Protein AF-0000000079903518 (afdb_homodimer)

Foldseek 3Di:
DPPPPPPPPPDPPPPPLVLPQPDPPDDDPVLVVQLVVLLVVLVVQCVVPVVCSVVSVVSVVSNSSRDHPVVVVVSVVVVVVVVVVVCVVVVVPDDPPPPPDD/DPPPPPPPPPDPPPPPLVLPQPDPPDDDPVLVVQLVVLLVVLVVQCVVPVVCSVVSVVSVVSNSSRDHPVVVVVSVVVVVVVVVVVCVVVVVPDDPPPPPDD

InterPro domains:
  IPR036549 Cytochrome c oxidase subunit 6B/Cytochrome c oxidase assembly factor 6-like superfamily [G3DSA:1.10.10.140] (15-91)
  IPR036549 Cytochrome c oxidase subunit 6B/Cytochrome c oxidase assembly factor 6-like superfamily [SSF47694] (21-87)
  IPR042289 Cytochrome c oxidase assembly factor 6 homolog [PTHR46690] (24-102)
  IPR048280 Cytochrome oxidase c subunit VIb-like [PF02297] (25-80)

Organism: NCBI:txid391180

Nearest PDB structures (foldseek):
  6pce-assembly1_B  TM=9.023E-01  e=2.421E-07  Homo sapiens
  6pcf-assembly1_D  TM=9.661E-01  e=4.462E-06  Homo sapiens
  6pce-assembly1_A  TM=9.685E-01  e=9.824E-06  Homo sapiens
  7jrp-assembly1_g  TM=7.392E-01  e=4.541E-02  Vigna radiata var. radiata
  6tdu-assembly1_Q  TM=6.977E-01  e=7.380E-02  Euglena gracilis

pLDDT: mean 77.79, std 24.59, range [24.2, 98.75]

Secondary structure (DSSP, 8-state):
-----------------TTS---SSPPPHHHHHHHHHHHHHHHHHHHHSTT-GGGGHHHHHHHHHHS-HHHHHHHHHHHHHHHHHHHHHTT-----------/-----------------TTS---SSPPPHHHHHHHHHHHHHHHHHHHHSTT-GGGGHHHHHHHHHHS-HHHHHHHHHHHHHHHHHHHHHTT-----------

Solvent-accessible surface area (backbone atoms only — not comparable to full-atom values): 12309 Å² total; per-residue (Å²): 133,84,77,76,78,77,78,76,77,77,70,79,72,76,70,69,73,60,42,53,81,59,72,65,63,80,71,52,73,68,46,44,52,50,21,53,50,28,46,51,54,31,52,50,41,42,68,73,32,64,90,47,56,75,81,36,47,68,38,49,51,48,27,54,46,46,29,57,67,69,55,50,52,50,53,50,40,47,48,54,34,53,54,48,49,55,41,56,76,67,56,70,78,58,49,78,75,74,80,75,76,131,134,83,75,74,77,77,77,76,77,77,69,80,72,75,72,70,71,62,48,50,82,60,73,64,64,79,72,52,73,69,46,45,52,49,20,53,50,28,46,52,54,31,54,51,41,42,69,73,32,66,91,47,57,73,79,36,48,69,38,48,52,48,26,55,49,47,30,59,67,69,55,49,53,50,51,50,40,48,49,53,34,51,55,50,49,54,41,58,77,67,57,69,78,60,51,78,76,75,79,76,76,130

Radius of gyration: 27.78 Å; Cα contacts (8 Å, |Δi|>4): 113; chains: 2; bounding box: 55×112×73 Å

Structure (mmCIF, N/CA/C/O backbone):
data_AF-0000000079903518-model_v1
#
loop_
_entity.id
_entity.type
_entity.pdbx_description
1 polymer 'Cytochrome c oxidase assembly factor 6 homolog'
#
loop_
_atom_site.group_PDB
_atom_site.id
_atom_site.type_symbol
_atom_site.label_atom_id
_atom_site.label_alt_id
_atom_site.label_comp_id
_atom_site.label_asym_id
_atom_site.label_entity_id
_atom_site.label_seq_id
_atom_site.pdbx_PDB_ins_code
_atom_site.Cartn_x
_atom_site.Cartn_y
_atom_site.Cartn_z
_atom_site.occupancy
_atom_site.B_iso_or_equiv
_atom_site.auth_seq_id
_atom_site.auth_comp_id
_atom_site.auth_asym_id
_atom_site.auth_atom_id
_atom_site.pdbx_PDB_model_num
ATOM 1 N N . MET A 1 1 ? 17.875 43.156 54.125 1 36.09 1 MET A N 1
ATOM 2 C CA . MET A 1 1 ? 17.578 43.25 52.688 1 36.09 1 MET A CA 1
ATOM 3 C C . MET A 1 1 ? 17.641 41.875 52.031 1 36.09 1 MET A C 1
ATOM 5 O O . MET A 1 1 ? 18.594 41.562 51.312 1 36.09 1 MET A O 1
ATOM 9 N N . THR A 1 2 ? 17.125 40.812 52.75 1 43.72 2 THR A N 1
ATOM 10 C CA . THR A 1 2 ? 17.172 39.406 52.312 1 43.72 2 THR A CA 1
ATOM 11 C C . THR A 1 2 ? 16.375 39.219 51.031 1 43.72 2 THR A C 1
ATOM 13 O O . THR A 1 2 ? 15.234 39.656 50.906 1 43.72 2 THR A O 1
ATOM 16 N N . LEU A 1 3 ? 17.156 39.281 49.906 1 42.84 3 LEU A N 1
ATOM 17 C CA . LEU A 1 3 ? 16.812 39.062 48.5 1 42.84 3 LEU A CA 1
ATOM 18 C C . LEU A 1 3 ? 16.141 37.719 48.312 1 42.84 3 LEU A C 1
ATOM 20 O O . LEU A 1 3 ? 16.75 36.656 48.562 1 42.84 3 LEU A O 1
ATOM 24 N N . SER A 1 4 ? 14.898 37.531 48.75 1 45.06 4 SER A N 1
ATOM 25 C CA . SER A 1 4 ? 14.133 36.344 48.438 1 45.06 4 SER A CA 1
ATOM 26 C C . SER A 1 4 ? 14.047 36.125 46.938 1 45.06 4 SER A C 1
ATOM 28 O O . SER A 1 4 ? 13.555 37 46.188 1 45.06 4 SER A O 1
ATOM 30 N N . SER A 1 5 ? 15.188 35.562 46.406 1 46.25 5 SER A N 1
ATOM 31 C CA . SER A 1 5 ? 15.195 35.125 45 1 46.25 5 SER A CA 1
ATOM 32 C C . SER A 1 5 ? 14 34.219 44.688 1 46.25 5 SER A C 1
ATOM 34 O O . SER A 1 5 ? 13.844 33.156 45.312 1 46.25 5 SER A O 1
ATOM 36 N N . ARG A 1 6 ? 12.734 34.781 44.438 1 43.88 6 ARG A N 1
ATOM 37 C CA . ARG A 1 6 ? 11.562 34.094 43.906 1 43.88 6 ARG A CA 1
ATOM 38 C C . ARG A 1 6 ? 11.922 33.281 42.656 1 43.88 6 ARG A C 1
ATOM 40 O O . ARG A 1 6 ? 12.25 33.844 41.625 1 43.88 6 ARG A O 1
ATOM 47 N N . GLN A 1 7 ? 12.688 32.125 42.812 1 49 7 GLN A N 1
ATOM 48 C CA . GLN A 1 7 ? 12.883 31.172 41.719 1 49 7 GLN A CA 1
ATOM 49 C C . GLN A 1 7 ? 11.555 30.812 41.062 1 49 7 GLN A C 1
ATOM 51 O O . GLN A 1 7 ? 10.695 30.188 41.688 1 49 7 GLN A O 1
ATOM 56 N N . ARG A 1 8 ? 10.922 31.656 40.125 1 46.78 8 ARG A N 1
ATOM 57 C CA . ARG A 1 8 ? 9.742 31.312 39.344 1 46.78 8 ARG A CA 1
ATOM 58 C C . ARG A 1 8 ? 9.984 30.047 38.531 1 46.78 8 ARG A C 1
ATOM 60 O O . ARG A 1 8 ? 10.922 29.984 37.719 1 46.78 8 ARG A O 1
ATOM 67 N N . ARG A 1 9 ? 9.703 28.828 39.062 1 46.31 9 ARG A N 1
ATOM 68 C CA . ARG A 1 9 ? 9.695 27.578 38.281 1 46.31 9 ARG A CA 1
ATOM 69 C C . ARG A 1 9 ? 8.836 27.688 37.031 1 46.31 9 ARG A C 1
ATOM 71 O O . ARG A 1 9 ? 7.645 27.984 37.125 1 46.31 9 ARG A O 1
ATOM 78 N N . ARG A 1 10 ? 9.453 28.109 35.875 1 46.47 10 ARG A N 1
ATOM 79 C CA . ARG A 1 10 ? 8.805 28.078 34.562 1 46.47 10 ARG A CA 1
ATOM 80 C C . ARG A 1 10 ? 8.102 26.75 34.312 1 46.47 10 ARG A C 1
ATOM 82 O O . ARG A 1 10 ? 8.703 25.688 34.469 1 46.47 10 ARG A O 1
ATOM 89 N N . GLU A 1 11 ? 6.742 26.656 34.562 1 48.59 11 GLU A N 1
ATOM 90 C CA . GLU A 1 11 ? 5.926 25.5 34.188 1 48.59 11 GLU A CA 1
ATOM 91 C C . GLU A 1 11 ? 6.188 25.078 32.75 1 48.59 11 GLU A C 1
ATOM 93 O O . GLU A 1 11 ? 6.387 25.938 31.875 1 48.59 11 GLU A O 1
ATOM 98 N N . PRO A 1 12 ? 6.941 23.953 32.562 1 45.75 12 PRO A N 1
ATOM 99 C CA . PRO A 1 12 ? 7.008 23.469 31.172 1 45.75 12 PRO A CA 1
ATOM 100 C C . PRO A 1 12 ? 5.672 23.578 30.438 1 45.75 12 PRO A C 1
ATOM 102 O O . PRO A 1 12 ? 4.641 23.156 30.969 1 45.75 12 PRO A O 1
ATOM 105 N N . GLY A 1 13 ? 5.297 24.734 29.844 1 38.38 13 GLY A N 1
ATOM 106 C CA . GLY A 1 13 ? 4.129 24.844 28.984 1 38.38 13 GLY A CA 1
ATOM 107 C C . GLY A 1 13 ? 3.863 23.578 28.188 1 38.38 13 GLY A C 1
ATOM 108 O O . GLY A 1 13 ? 4.793 22.969 27.656 1 38.38 13 GLY A O 1
ATOM 109 N N . ARG A 1 14 ? 2.965 22.688 28.625 1 40.53 14 ARG A N 1
ATOM 110 C CA . ARG A 1 14 ? 2.484 21.547 27.859 1 40.53 14 ARG A CA 1
ATOM 111 C C . ARG A 1 14 ? 2.258 21.906 26.406 1 40.53 14 ARG A C 1
ATOM 113 O O . ARG A 1 14 ? 1.398 22.734 26.094 1 40.53 14 ARG A O 1
ATOM 120 N N . ARG A 1 15 ? 3.322 22.172 25.609 1 43.69 15 ARG A N 1
ATOM 121 C CA . ARG A 1 15 ? 3.094 22.234 24.172 1 43.69 15 ARG A CA 1
ATOM 122 C C . ARG A 1 15 ? 2.082 21.172 23.734 1 43.69 15 ARG A C 1
ATOM 124 O O . ARG A 1 15 ? 2.309 19.969 23.922 1 43.69 15 ARG A O 1
ATOM 131 N N . ARG A 1 16 ? 0.787 21.516 23.938 1 38.44 16 ARG A N 1
ATOM 132 C CA . ARG A 1 16 ? -0.213 20.672 23.297 1 38.44 16 ARG A CA 1
ATOM 133 C C . ARG A 1 16 ? 0.288 20.156 21.938 1 38.44 16 ARG A C 1
ATOM 135 O O . ARG A 1 16 ? 0.753 20.938 21.109 1 38.44 16 ARG A O 1
ATOM 142 N N . ALA A 1 17 ? 1.048 19.172 21.906 1 43.84 17 ALA A N 1
ATOM 143 C CA . ALA A 1 17 ? 1.317 18.5 20.641 1 43.84 17 ALA A CA 1
ATOM 144 C C . ALA A 1 17 ? 0.101 18.547 19.719 1 43.84 17 ALA A C 1
ATOM 146 O O . ALA A 1 17 ? -0.88 17.844 19.938 1 43.84 17 ALA A O 1
ATOM 147 N N . ARG A 1 18 ? -0.323 19.812 19.422 1 37.88 18 ARG A N 1
ATOM 148 C CA . ARG A 1 18 ? -1.37 20.062 18.438 1 37.88 18 ARG A CA 1
ATOM 149 C C . ARG A 1 18 ? -1.228 19.125 17.25 1 37.88 18 ARG A C 1
ATOM 151 O O . ARG A 1 18 ? -1.874 19.328 16.219 1 37.88 18 ARG A O 1
ATOM 158 N N . GLY A 1 19 ? -0 18.531 17.234 1 39.12 19 GLY A N 1
ATOM 159 C CA . GLY A 1 19 ? 0.091 17.906 15.93 1 39.12 19 GLY A CA 1
ATOM 160 C C . GLY A 1 19 ? -1.154 17.125 15.555 1 39.12 19 GLY A C 1
ATOM 161 O O . GLY A 1 19 ? -1.136 16.344 14.609 1 39.12 19 GLY A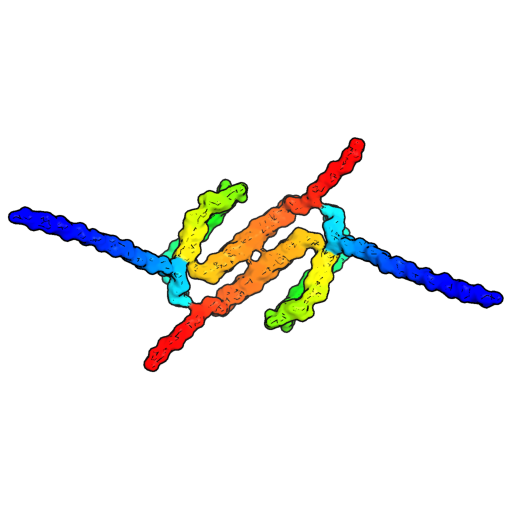 O 1
ATOM 162 N N . GLN A 1 20 ? -1.853 16.828 16.656 1 42.91 20 GLN A N 1
ATOM 163 C CA . GLN A 1 20 ? -2.85 15.781 16.438 1 42.91 20 GLN A CA 1
ATOM 164 C C . GLN A 1 20 ? -3.748 16.109 15.258 1 42.91 20 GLN A C 1
ATOM 166 O O . GLN A 1 20 ? -3.586 17.156 14.625 1 42.91 20 GLN A O 1
ATOM 171 N N . PHE A 1 21 ? -5.094 15.836 15.602 1 42.5 21 PHE A N 1
ATOM 172 C CA . PHE A 1 21 ? -6.266 15.922 14.742 1 42.5 21 PHE A CA 1
ATOM 173 C C . PHE A 1 21 ? -6.562 17.375 14.375 1 42.5 21 PHE A C 1
ATOM 175 O O . PHE A 1 21 ? -7.281 18.062 15.094 1 42.5 21 PHE A O 1
ATOM 182 N N . ALA A 1 22 ? -5.523 18.344 14.266 1 44.31 22 ALA A N 1
ATOM 183 C CA . ALA A 1 22 ? -6.047 19.656 13.875 1 44.31 22 ALA A CA 1
ATOM 184 C C . ALA A 1 22 ? -7.418 19.531 13.219 1 44.31 22 ALA A C 1
ATOM 186 O O . ALA A 1 22 ? -7.68 18.547 12.5 1 44.31 22 ALA A O 1
ATOM 187 N N . GLY A 1 23 ? -8.438 20.141 13.727 1 45.56 23 GLY A N 1
ATOM 188 C CA . GLY A 1 23 ? -9.781 20.188 13.156 1 45.56 23 GLY A CA 1
ATOM 189 C C . GLY A 1 23 ? -9.805 19.953 11.664 1 45.56 23 GLY A C 1
ATOM 190 O O . GLY A 1 23 ? -8.812 20.219 10.969 1 45.56 23 GLY A O 1
ATOM 191 N N . MET A 1 24 ? -10.633 18.875 11.094 1 52 24 MET A N 1
ATOM 192 C CA . MET A 1 24 ? -11.031 18.359 9.789 1 52 24 MET A CA 1
ATOM 193 C C . MET A 1 24 ? -11.047 19.469 8.742 1 52 24 MET A C 1
ATOM 195 O O . MET A 1 24 ? -11.609 19.297 7.656 1 52 24 MET A O 1
ATOM 199 N N . ALA A 1 25 ? -10.859 20.781 9.117 1 61.09 25 ALA A N 1
ATOM 200 C CA . ALA A 1 25 ? -10.891 21.75 8.031 1 61.09 25 ALA A CA 1
ATOM 201 C C . ALA A 1 25 ? -9.773 21.469 7.02 1 61.09 25 ALA A C 1
ATOM 203 O O . ALA A 1 25 ? -8.742 20.891 7.367 1 61.09 25 ALA A O 1
ATOM 204 N N . ALA A 1 26 ? -10.164 21.672 5.754 1 78.25 26 ALA A N 1
ATOM 205 C CA . ALA A 1 26 ? -9.18 21.594 4.676 1 78.25 26 ALA A CA 1
A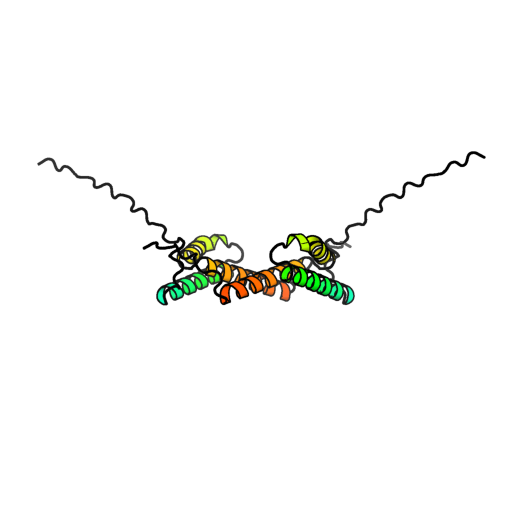TOM 206 C C . ALA A 1 26 ? -7.945 22.438 4.996 1 78.25 26 ALA A C 1
ATOM 208 O O . ALA A 1 26 ? -8.062 23.578 5.441 1 78.25 26 ALA A O 1
ATOM 209 N N . PRO A 1 27 ? -6.805 21.891 4.992 1 87.56 27 PRO A N 1
ATOM 210 C CA . PRO A 1 27 ? -5.57 22.625 5.246 1 87.56 27 PRO A CA 1
ATOM 211 C C . PRO A 1 27 ? -5.457 23.906 4.406 1 87.56 27 PRO A C 1
ATOM 213 O O . PRO A 1 27 ? -5.934 23.938 3.268 1 87.56 27 PRO A O 1
ATOM 216 N N . SER A 1 28 ? -4.969 25.016 5.082 1 91.88 28 SER A N 1
ATOM 217 C CA . SER A 1 28 ? -4.66 26.234 4.336 1 91.88 28 SER A CA 1
ATOM 218 C C . SER A 1 28 ? -3.541 26 3.328 1 91.88 28 SER A C 1
ATOM 220 O O . SER A 1 28 ? -2.871 24.969 3.365 1 91.88 28 SER A O 1
ATOM 222 N N . MET A 1 29 ? -3.311 26.969 2.412 1 94.69 29 MET A N 1
ATOM 223 C CA . MET A 1 29 ? -2.223 26.891 1.441 1 94.69 29 MET A CA 1
ATOM 224 C C . MET A 1 29 ? -0.878 26.719 2.141 1 94.69 29 MET A C 1
ATOM 226 O O . MET A 1 29 ? -0.035 25.938 1.696 1 94.69 29 MET A O 1
ATOM 230 N N . LYS A 1 30 ? -0.725 27.516 3.25 1 96.44 30 LYS A N 1
ATOM 231 C CA . LYS A 1 30 ? 0.527 27.453 3.996 1 96.44 30 LYS A CA 1
ATOM 232 C C . LYS A 1 30 ? 0.723 26.078 4.625 1 96.44 30 LYS A C 1
ATOM 234 O O . LYS A 1 30 ? 1.826 25.516 4.598 1 96.44 30 LYS A O 1
ATOM 239 N N . GLU A 1 31 ? -0.309 25.5 5.211 1 95.25 31 GLU A N 1
ATOM 240 C CA . GLU A 1 31 ? -0.252 24.188 5.836 1 95.25 31 GLU A CA 1
ATOM 241 C C . GLU A 1 31 ? 0.026 23.094 4.805 1 95.25 31 GLU A C 1
ATOM 243 O O . GLU A 1 31 ? 0.784 22.156 5.07 1 95.25 31 GLU A O 1
ATOM 248 N N . ARG A 1 32 ? -0.514 23.25 3.637 1 95.12 32 ARG A N 1
ATOM 249 C CA . ARG A 1 32 ? -0.272 22.312 2.549 1 95.12 32 ARG A CA 1
ATOM 250 C C . ARG A 1 32 ? 1.19 22.328 2.119 1 95.12 32 ARG A C 1
ATOM 252 O O . ARG A 1 32 ? 1.806 21.281 1.938 1 95.12 32 ARG A O 1
ATOM 259 N N . GLN A 1 33 ? 1.695 23.547 1.97 1 97.75 33 GLN A N 1
ATOM 260 C CA . GLN A 1 33 ? 3.09 23.688 1.563 1 97.75 33 GLN A CA 1
ATOM 261 C C . GLN A 1 33 ? 4.027 23.062 2.596 1 97.75 33 GLN A C 1
ATOM 263 O O . GLN A 1 33 ? 5.02 22.422 2.238 1 97.75 33 GLN A O 1
ATOM 268 N N . ALA A 1 34 ? 3.693 23.25 3.852 1 98.06 34 ALA A N 1
ATOM 269 C CA . ALA A 1 34 ? 4.496 22.672 4.93 1 98.06 34 ALA A CA 1
ATOM 270 C C . ALA A 1 34 ? 4.441 21.141 4.895 1 98.06 34 ALA A C 1
ATOM 272 O O . ALA A 1 34 ? 5.461 20.469 5.098 1 98.06 34 ALA A O 1
ATOM 273 N N . CYS A 1 35 ? 3.311 20.656 4.633 1 97.44 35 CYS A N 1
ATOM 274 C CA . CYS A 1 35 ? 3.121 19.219 4.543 1 97.44 35 CYS A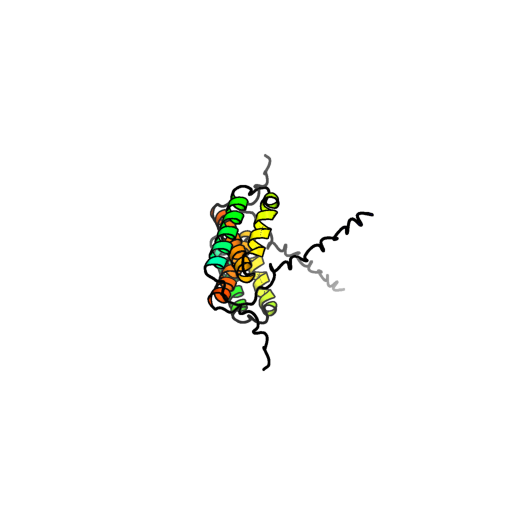 CA 1
ATOM 275 C C . CYS A 1 35 ? 3.879 18.641 3.352 1 97.44 35 CYS A C 1
ATOM 277 O O . CYS A 1 35 ? 4.645 17.688 3.5 1 97.44 35 CYS A O 1
ATOM 279 N N . TRP A 1 36 ? 3.729 19.172 2.199 1 98.12 36 TRP A N 1
ATOM 280 C CA . TRP A 1 36 ? 4.422 18.703 1.005 1 98.12 36 TRP A CA 1
ATOM 281 C C . TRP A 1 36 ? 5.934 18.734 1.2 1 98.12 36 TRP A C 1
ATOM 283 O O . TRP A 1 36 ? 6.637 17.797 0.828 1 98.12 36 TRP A O 1
ATOM 293 N N . GLY A 1 37 ? 6.367 19.875 1.801 1 98.62 37 GLY A N 1
ATOM 294 C CA . GLY A 1 37 ? 7.789 19.984 2.08 1 98.62 37 GLY A CA 1
ATOM 295 C C . GLY A 1 37 ? 8.297 18.891 3.01 1 98.62 37 GLY A C 1
ATOM 296 O O . GLY A 1 37 ? 9.352 18.312 2.768 1 98.62 37 GLY A O 1
ATOM 297 N N . ALA A 1 38 ? 7.527 18.656 4.023 1 98.75 38 ALA A N 1
ATOM 298 C CA . ALA A 1 38 ? 7.918 17.641 4.988 1 98.75 38 ALA A CA 1
ATOM 299 C C . ALA A 1 38 ? 7.941 16.25 4.34 1 98.75 38 ALA A C 1
ATOM 301 O O . ALA A 1 38 ? 8.852 15.461 4.59 1 98.75 38 ALA A O 1
ATOM 302 N N . ARG A 1 39 ? 6.996 15.953 3.533 1 98.62 39 ARG A N 1
ATOM 303 C CA . ARG A 1 39 ? 6.957 14.695 2.797 1 98.62 39 ARG A CA 1
ATOM 304 C C . ARG A 1 39 ? 8.203 14.523 1.933 1 98.62 39 ARG A C 1
ATOM 306 O O . ARG A 1 39 ? 8.859 13.477 1.978 1 98.62 39 ARG A O 1
ATOM 313 N N . ASP A 1 40 ? 8.422 15.594 1.2 1 98.69 40 ASP A N 1
ATOM 314 C CA . ASP A 1 40 ? 9.531 15.531 0.249 1 98.69 40 ASP A CA 1
ATOM 315 C C . ASP A 1 40 ? 10.859 15.312 0.965 1 98.69 40 ASP A C 1
ATOM 317 O O . ASP A 1 40 ? 11.695 14.539 0.5 1 98.69 40 ASP A O 1
ATOM 321 N N . GLU A 1 41 ? 11.062 15.969 2.066 1 98.56 41 GLU A N 1
ATOM 322 C CA . GLU A 1 41 ? 12.289 15.797 2.836 1 98.56 41 GLU A CA 1
ATOM 323 C C . GLU A 1 41 ? 12.398 14.383 3.393 1 98.56 41 GLU A C 1
ATOM 325 O O . GLU A 1 41 ? 13.469 13.773 3.355 1 98.56 41 GLU A O 1
ATOM 330 N N . TYR A 1 42 ? 11.43 13.859 3.857 1 98.56 42 TYR A N 1
ATOM 331 C CA . TYR A 1 42 ? 11.406 12.508 4.418 1 98.56 42 TYR A CA 1
ATOM 332 C C . TYR A 1 42 ? 11.688 11.469 3.342 1 98.56 42 TYR A C 1
ATOM 334 O O . TYR A 1 42 ? 12.516 10.578 3.535 1 98.56 42 TYR A O 1
ATOM 342 N N . TRP A 1 43 ? 11.031 11.555 2.174 1 98.19 43 TRP A N 1
ATOM 343 C CA . TRP A 1 43 ? 11.219 10.609 1.075 1 98.19 43 TRP A CA 1
ATOM 344 C C . TRP A 1 43 ? 12.633 10.688 0.526 1 98.19 43 TRP A C 1
ATOM 346 O O . TRP A 1 43 ? 13.234 9.672 0.178 1 98.19 43 TRP A O 1
ATOM 356 N N . LYS A 1 44 ? 13.18 11.859 0.448 1 98.38 44 LYS A N 1
ATOM 357 C CA . LYS A 1 44 ? 14.57 12.008 0.049 1 98.38 44 LYS A CA 1
ATOM 358 C C . LYS A 1 44 ? 15.5 11.258 0.999 1 98.38 44 LYS A C 1
ATOM 360 O O . LYS A 1 44 ? 16.422 10.562 0.557 1 98.38 44 LYS A O 1
ATOM 365 N N . CYS A 1 45 ? 15.242 11.43 2.268 1 98.62 45 CYS A N 1
ATOM 366 C CA . CYS A 1 45 ? 16.031 10.734 3.27 1 98.62 45 CYS A CA 1
ATOM 367 C C . CYS A 1 45 ? 15.953 9.227 3.076 1 98.62 45 CYS A C 1
ATOM 369 O O . CYS A 1 45 ? 16.969 8.531 3.119 1 98.62 45 CYS A O 1
ATOM 371 N N . LEU A 1 46 ? 14.734 8.734 2.869 1 97.62 46 LEU A N 1
ATOM 372 C CA . LEU A 1 46 ? 14.539 7.301 2.688 1 97.62 46 LEU A CA 1
ATOM 373 C C . LEU A 1 46 ? 15.289 6.797 1.46 1 97.62 46 LEU A C 1
ATOM 375 O O . LEU A 1 46 ? 15.82 5.688 1.466 1 97.62 46 LEU A O 1
ATOM 379 N N . ASP A 1 47 ? 15.273 7.598 0.42 1 96.56 47 ASP A N 1
ATOM 380 C CA . ASP A 1 47 ? 15.961 7.195 -0.804 1 96.56 47 ASP A CA 1
ATOM 381 C C . ASP A 1 47 ? 17.484 7.203 -0.612 1 96.56 47 ASP A C 1
ATOM 383 O O . ASP A 1 47 ? 18.188 6.383 -1.202 1 96.56 47 ASP A O 1
ATOM 387 N N . GLU A 1 48 ? 17.969 8.102 0.2 1 96.75 48 GLU A N 1
ATOM 388 C CA . GLU A 1 48 ? 19.391 8.242 0.431 1 96.75 48 GLU A CA 1
ATOM 389 C C . GLU A 1 48 ? 19.891 7.215 1.444 1 96.75 48 GLU A C 1
ATOM 391 O O . GLU A 1 48 ? 21.031 6.762 1.365 1 96.75 48 GLU A O 1
ATOM 396 N N . LYS A 1 49 ? 19.094 6.922 2.418 1 95.75 49 LYS A N 1
ATOM 397 C CA . LYS A 1 49 ? 19.469 6.008 3.494 1 95.75 49 LYS A CA 1
ATOM 398 C C . LYS A 1 49 ? 18.688 4.699 3.4 1 95.75 49 LYS A C 1
ATOM 400 O O . LYS A 1 49 ? 18.125 4.234 4.395 1 95.75 49 LYS A O 1
ATOM 405 N N . ALA A 1 50 ? 18.609 4.129 2.354 1 83.69 50 ALA A N 1
ATOM 406 C CA . ALA A 1 50 ? 17.75 2.996 2.031 1 83.69 50 ALA A CA 1
ATOM 407 C C . ALA A 1 50 ? 18.031 1.807 2.943 1 83.69 50 ALA A C 1
ATOM 409 O O . ALA A 1 50 ? 17.125 1.075 3.33 1 83.69 50 ALA A O 1
ATOM 410 N N . GLU A 1 51 ? 19.266 1.718 3.396 1 89.19 51 GLU A N 1
ATOM 411 C CA . GLU A 1 51 ? 19.656 0.554 4.188 1 89.19 51 GLU A CA 1
ATOM 412 C C . GLU A 1 51 ? 19.328 0.75 5.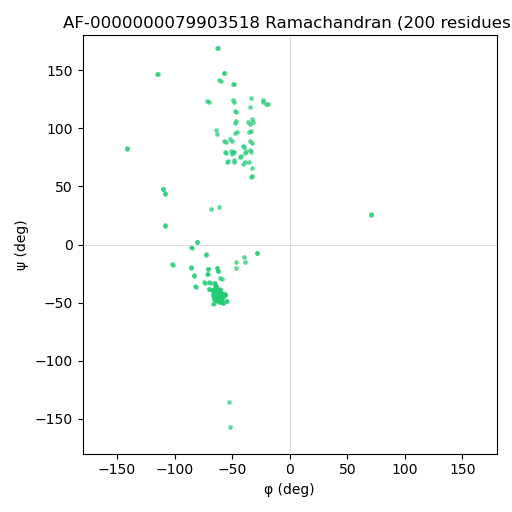664 1 89.19 51 GLU A C 1
ATOM 414 O O . GLU A 1 51 ? 19.297 -0.215 6.43 1 89.19 51 GLU A O 1
ATOM 419 N N . ASP A 1 52 ? 19.141 1.99 6.059 1 92.31 52 ASP A N 1
ATOM 420 C CA . ASP A 1 52 ? 18.859 2.268 7.465 1 92.31 52 ASP A CA 1
ATOM 421 C C . ASP A 1 52 ? 17.828 3.377 7.605 1 92.31 52 ASP A C 1
ATOM 423 O O . ASP A 1 52 ? 18.172 4.531 7.871 1 92.31 52 ASP A O 1
ATOM 427 N N . ALA A 1 53 ? 16.625 3.041 7.496 1 93.31 53 ALA A N 1
ATOM 428 C CA . ALA A 1 53 ? 15.5 3.982 7.559 1 93.31 53 ALA A CA 1
ATOM 429 C C . ALA A 1 53 ? 15.43 4.66 8.922 1 93.31 53 ALA A C 1
ATOM 431 O O . ALA A 1 53 ? 14.805 5.711 9.07 1 93.31 53 ALA A O 1
ATOM 432 N N . SER A 1 54 ? 16.031 4.105 9.992 1 95.44 54 SER A N 1
ATOM 433 C CA . SER A 1 54 ? 15.984 4.672 11.336 1 95.44 54 SER A CA 1
ATOM 434 C C . SER A 1 54 ? 16.641 6.047 11.375 1 95.44 54 SER A C 1
ATOM 436 O O . SER A 1 54 ? 16.328 6.863 12.25 1 95.44 54 SER A O 1
ATOM 438 N N . GLN A 1 55 ? 17.484 6.293 10.461 1 96.88 55 GLN A N 1
ATOM 439 C CA . GLN A 1 55 ? 18.156 7.582 10.398 1 96.88 55 GLN A CA 1
ATOM 440 C C . GLN A 1 55 ? 17.203 8.68 9.938 1 96.88 55 GLN A C 1
ATOM 442 O O . GLN A 1 55 ? 17.516 9.867 10.055 1 96.88 55 GLN A O 1
ATOM 447 N N . CYS A 1 56 ? 15.984 8.289 9.5 1 98.5 56 CYS A N 1
ATOM 448 C CA . CYS A 1 56 ? 15.039 9.266 8.961 1 98.5 56 CYS A CA 1
ATOM 449 C C . CYS A 1 56 ? 13.883 9.492 9.922 1 98.5 56 CYS A C 1
ATOM 451 O O . CYS A 1 56 ? 12.875 10.102 9.562 1 98.5 56 CYS A O 1
ATOM 453 N N . GLU A 1 57 ? 14.109 9.07 11.141 1 98 57 GLU A N 1
ATOM 454 C CA . GLU A 1 57 ? 13.008 9.07 12.109 1 98 57 GLU A CA 1
ATOM 455 C C . GLU A 1 57 ? 12.555 10.492 12.422 1 98 57 GLU A C 1
ATOM 457 O O . GLU A 1 57 ? 11.359 10.742 12.578 1 98 57 GLU A O 1
ATOM 462 N N . GLN A 1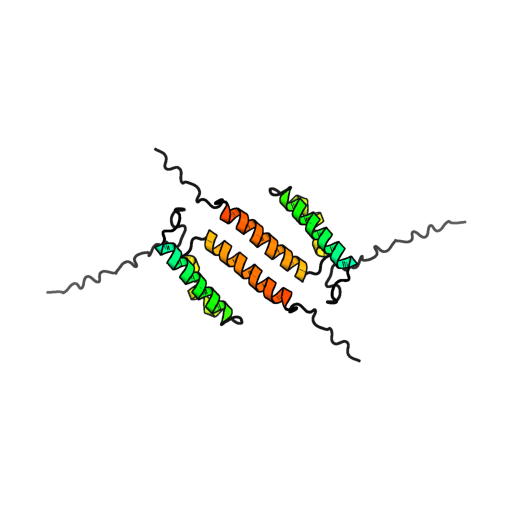 58 ? 13.469 11.422 12.555 1 98.12 58 GLN A N 1
ATOM 463 C CA . GLN A 1 58 ? 13.102 12.797 12.883 1 98.12 58 GLN A CA 1
ATOM 464 C C . GLN A 1 58 ? 12.273 13.422 11.766 1 98.12 58 GLN A C 1
ATOM 466 O O . GLN A 1 58 ? 11.328 14.172 12.031 1 98.12 58 GLN A O 1
ATOM 471 N N . LEU A 1 59 ? 12.594 13.086 10.547 1 98.5 59 LEU A N 1
ATOM 472 C CA . LEU A 1 59 ? 11.852 13.602 9.398 1 98.5 59 LEU A CA 1
ATOM 473 C C . LEU A 1 59 ? 10.484 12.938 9.297 1 98.5 59 LEU A C 1
ATOM 475 O O . LEU A 1 59 ? 9.508 13.586 8.898 1 98.5 59 LEU A O 1
ATOM 479 N N . ARG A 1 60 ? 10.391 11.672 9.695 1 98.44 60 ARG A N 1
ATOM 480 C CA . ARG A 1 60 ? 9.094 11.008 9.797 1 98.44 60 ARG A CA 1
ATOM 481 C C . ARG A 1 60 ? 8.18 11.727 10.781 1 98.44 60 ARG A C 1
ATOM 483 O O . ARG A 1 60 ? 7.012 11.984 10.477 1 98.44 60 ARG A O 1
ATOM 490 N N . SER A 1 61 ? 8.789 12.148 11.914 1 98.5 61 SER A N 1
ATOM 491 C CA . SER A 1 61 ? 8.031 12.844 12.945 1 98.5 61 SER A CA 1
ATOM 492 C C . SER A 1 61 ? 7.547 14.203 12.445 1 98.5 61 SER A C 1
ATOM 494 O O . SER A 1 61 ? 6.418 14.609 12.734 1 98.5 61 SER A O 1
ATOM 496 N N . ALA A 1 62 ? 8.312 14.906 11.727 1 98.56 62 ALA A N 1
ATOM 497 C CA . ALA A 1 62 ? 7.93 16.203 11.156 1 98.56 62 ALA A CA 1
ATOM 498 C C . ALA A 1 62 ? 6.797 16.047 10.148 1 98.56 62 ALA A C 1
ATOM 500 O O . ALA A 1 62 ? 5.855 16.844 10.133 1 98.56 62 ALA A O 1
ATOM 501 N N . PHE A 1 63 ? 6.902 15.023 9.344 1 98.44 63 PHE A N 1
ATOM 502 C CA . PHE A 1 63 ? 5.867 14.703 8.375 1 98.44 63 PHE A CA 1
ATOM 503 C C . PHE A 1 63 ? 4.531 14.453 9.062 1 98.44 63 PHE A C 1
ATOM 505 O O . PHE A 1 63 ? 3.51 15.023 8.68 1 98.44 63 PHE A O 1
ATOM 512 N N . GLU A 1 64 ? 4.535 13.727 10.156 1 98.12 64 GLU A N 1
ATOM 513 C CA . GLU A 1 64 ? 3.342 13.367 10.914 1 98.12 64 GLU A CA 1
ATOM 514 C C . GLU A 1 64 ? 2.768 14.578 11.641 1 98.12 64 GLU A C 1
ATOM 516 O O . GLU A 1 64 ? 1.553 14.68 11.836 1 98.12 64 GLU A O 1
ATOM 521 N N . SER A 1 65 ? 3.643 15.539 11.922 1 97.62 65 SER A N 1
ATOM 522 C CA . SER A 1 65 ? 3.215 16.734 12.641 1 97.62 65 SER A CA 1
ATOM 523 C C . SER A 1 65 ? 2.602 17.766 11.695 1 97.62 65 SER A C 1
ATOM 525 O O . SER A 1 65 ? 1.685 18.5 12.07 1 97.62 65 SER A O 1
ATOM 527 N N . ARG A 1 66 ? 2.984 17.75 10.453 1 97.31 66 ARG A N 1
ATOM 528 C CA . ARG A 1 66 ? 2.641 18.844 9.547 1 97.31 66 ARG A CA 1
ATOM 529 C C . ARG A 1 66 ? 1.494 18.453 8.625 1 97.31 66 ARG A C 1
ATOM 531 O O . ARG A 1 66 ? 0.868 19.312 8 1 97.31 66 ARG A O 1
ATOM 538 N N . CYS A 1 67 ? 1.292 17.188 8.578 1 96.38 67 CYS A N 1
ATOM 539 C CA . CYS A 1 67 ? 0.327 16.75 7.574 1 96.38 67 CYS A CA 1
ATOM 540 C C . CYS A 1 67 ? -0.903 16.125 8.234 1 96.38 67 CYS A C 1
ATOM 542 O O . CYS A 1 67 ? -0.795 15.469 9.266 1 96.38 67 CYS A O 1
ATOM 544 N N . PRO A 1 68 ? -2.059 16.359 7.539 1 93.75 68 PRO A N 1
ATOM 545 C CA . PRO A 1 68 ? -3.211 15.586 8 1 93.75 68 PRO A CA 1
ATOM 546 C C . PRO A 1 68 ? -2.963 14.078 7.961 1 93.75 68 PRO A C 1
ATOM 548 O O . PRO A 1 68 ? -2.307 13.586 7.043 1 93.75 68 PRO A O 1
ATOM 551 N N . GLN A 1 69 ? -3.539 13.398 8.852 1 92.62 69 GLN A N 1
ATOM 552 C CA . GLN A 1 69 ? -3.268 11.969 8.984 1 92.62 69 GLN A CA 1
ATOM 553 C C . GLN A 1 69 ? -3.645 11.219 7.711 1 92.62 69 GLN A C 1
ATOM 555 O O . GLN A 1 69 ? -2.949 10.289 7.305 1 92.62 69 GLN A O 1
ATOM 560 N N . GLN A 1 70 ? -4.742 11.57 7.105 1 92.12 70 GLN A N 1
ATOM 561 C CA . GLN A 1 70 ? -5.191 10.859 5.91 1 92.12 70 GLN A CA 1
ATOM 562 C C . GLN A 1 70 ? -4.219 11.062 4.75 1 92.12 70 GLN A C 1
ATOM 564 O O . GLN A 1 70 ? -4.02 10.156 3.939 1 92.12 70 GLN A O 1
ATOM 569 N N . TRP A 1 71 ? -3.627 12.234 4.734 1 93.56 71 TRP A N 1
ATOM 570 C CA . TRP A 1 71 ? -2.637 12.477 3.693 1 93.56 71 TRP A CA 1
ATOM 571 C C . TRP A 1 71 ? -1.38 11.648 3.926 1 93.56 71 TRP A C 1
ATOM 573 O O . TRP A 1 71 ? -0.778 11.141 2.977 1 93.56 71 TRP A O 1
ATOM 583 N N . ILE A 1 72 ? -1.019 11.523 5.113 1 97.25 72 ILE A N 1
ATOM 584 C CA . ILE A 1 72 ? 0.128 10.688 5.461 1 97.25 72 ILE A CA 1
ATOM 585 C C . ILE A 1 72 ? -0.122 9.258 5.004 1 97.25 72 ILE A C 1
ATOM 587 O O . ILE A 1 72 ? 0.737 8.641 4.371 1 97.25 72 ILE A O 1
ATOM 591 N N . LYS A 1 73 ? -1.261 8.734 5.328 1 96.56 73 LYS A N 1
ATOM 592 C CA . LYS A 1 73 ? -1.614 7.379 4.922 1 96.56 73 LYS A CA 1
ATOM 593 C C . LYS A 1 73 ? -1.592 7.234 3.402 1 96.56 73 LYS A C 1
ATOM 595 O O . LYS A 1 73 ? -1.069 6.254 2.875 1 96.56 73 LYS A O 1
ATOM 600 N N . TYR A 1 74 ? -2.135 8.211 2.727 1 95.88 74 TYR A N 1
ATOM 601 C CA . TYR A 1 74 ? -2.141 8.203 1.268 1 95.88 74 TYR A CA 1
ATOM 602 C C . TYR A 1 74 ? -0.72 8.203 0.716 1 95.88 74 TYR A C 1
ATOM 604 O O . TYR A 1 74 ? -0.383 7.379 -0.141 1 95.88 74 TYR A O 1
ATOM 612 N N . PHE A 1 75 ? 0.076 9.078 1.212 1 97.62 75 PHE A N 1
ATOM 613 C CA . PHE A 1 75 ? 1.441 9.203 0.715 1 97.62 75 PHE A CA 1
ATOM 614 C C . PHE A 1 75 ? 2.25 7.949 1.031 1 97.62 75 PHE A C 1
ATOM 616 O O . PHE A 1 75 ? 3.043 7.492 0.206 1 97.62 75 PHE A O 1
ATOM 623 N N . ASP A 1 76 ? 2.027 7.414 2.213 1 97.75 76 ASP A N 1
ATOM 624 C CA . ASP A 1 76 ? 2.732 6.195 2.59 1 97.75 76 ASP A CA 1
ATOM 625 C C . ASP A 1 76 ? 2.336 5.027 1.686 1 97.75 76 ASP A C 1
ATOM 627 O O . ASP A 1 76 ? 3.195 4.289 1.204 1 97.75 76 ASP A O 1
ATOM 631 N N . LYS A 1 77 ? 1.041 4.848 1.464 1 97.75 77 LYS A N 1
ATOM 632 C CA . LYS A 1 77 ? 0.559 3.77 0.604 1 97.75 77 LYS A CA 1
ATOM 633 C C . LYS A 1 77 ? 1.067 3.938 -0.825 1 97.75 77 LYS A C 1
ATOM 635 O O . LYS A 1 77 ? 1.493 2.969 -1.456 1 97.75 77 LYS A O 1
ATOM 640 N N . ARG A 1 78 ? 1.092 5.137 -1.359 1 96.75 78 ARG A N 1
ATOM 641 C CA . ARG A 1 78 ? 1.594 5.434 -2.697 1 96.75 78 ARG A CA 1
ATOM 642 C C . ARG A 1 78 ? 3.076 5.098 -2.812 1 96.75 78 ARG A C 1
ATOM 644 O O . ARG A 1 78 ? 3.494 4.434 -3.764 1 96.75 78 ARG A O 1
ATOM 651 N N . ARG A 1 79 ? 3.812 5.555 -1.841 1 97.31 79 ARG A N 1
ATOM 652 C CA . ARG A 1 79 ? 5.25 5.309 -1.896 1 97.31 79 ARG A CA 1
ATOM 653 C C . ARG A 1 79 ? 5.555 3.816 -1.797 1 97.31 79 ARG A C 1
ATOM 655 O O . ARG A 1 79 ? 6.418 3.303 -2.514 1 97.31 79 ARG A O 1
ATOM 662 N N . ASP A 1 80 ? 4.891 3.174 -0.829 1 96.81 80 ASP A N 1
ATOM 663 C CA . ASP A 1 80 ? 5.09 1.738 -0.663 1 96.81 80 ASP A CA 1
ATOM 664 C C . ASP A 1 80 ? 4.812 0.991 -1.965 1 96.81 80 ASP A C 1
ATOM 666 O O . ASP A 1 80 ? 5.609 0.152 -2.387 1 96.81 80 ASP A O 1
ATOM 670 N N . TYR A 1 81 ? 3.703 1.263 -2.623 1 97.38 81 TYR A N 1
ATOM 671 C CA . TYR A 1 81 ? 3.344 0.628 -3.887 1 97.38 81 TYR A CA 1
ATOM 672 C C . TYR A 1 81 ? 4.383 0.925 -4.961 1 97.38 81 TYR A C 1
ATOM 674 O O . TYR A 1 81 ? 4.848 0.015 -5.652 1 97.38 81 TYR A O 1
ATOM 682 N N . LEU A 1 82 ? 4.828 2.195 -5.121 1 96.62 82 LEU A N 1
ATOM 683 C CA . LEU A 1 82 ? 5.766 2.594 -6.168 1 96.62 82 LEU A CA 1
ATOM 684 C C . LEU A 1 82 ? 7.125 1.936 -5.957 1 96.62 82 LEU A C 1
ATOM 686 O O . LEU A 1 82 ? 7.762 1.499 -6.922 1 96.62 82 LEU A O 1
ATOM 690 N N . LYS A 1 83 ? 7.59 1.877 -4.734 1 95.69 83 LYS A N 1
ATOM 691 C CA . LYS A 1 83 ? 8.875 1.25 -4.445 1 95.69 83 LYS A CA 1
ATOM 692 C C . LYS A 1 83 ? 8.82 -0.254 -4.703 1 95.69 83 LYS A C 1
ATOM 694 O O . LYS A 1 83 ? 9.773 -0.83 -5.234 1 95.69 83 LYS A O 1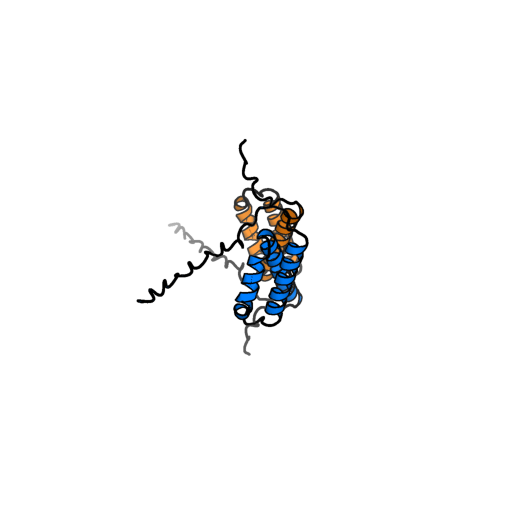
ATOM 699 N N . PHE A 1 84 ? 7.73 -0.848 -4.266 1 94.88 84 PHE A N 1
ATOM 700 C CA . PHE A 1 84 ? 7.594 -2.27 -4.555 1 94.88 84 PHE A CA 1
ATOM 701 C C . PHE A 1 84 ? 7.531 -2.514 -6.059 1 94.88 84 PHE A C 1
ATOM 703 O O . PHE A 1 84 ? 8.164 -3.436 -6.57 1 94.88 84 PHE A O 1
ATOM 710 N N . LYS A 1 85 ? 6.723 -1.722 -6.809 1 95.31 85 LYS A N 1
ATOM 711 C CA . LYS A 1 85 ? 6.594 -1.834 -8.258 1 95.31 85 LYS A CA 1
ATOM 712 C C . LYS A 1 85 ? 7.949 -1.706 -8.945 1 95.31 85 LYS A C 1
ATOM 714 O O . LYS A 1 85 ? 8.25 -2.457 -9.875 1 95.31 85 LYS A O 1
ATOM 719 N N . GLU A 1 86 ? 8.75 -0.786 -8.531 1 94.31 86 GLU A N 1
ATOM 720 C CA . GLU A 1 86 ? 10.094 -0.614 -9.078 1 94.31 86 GLU A CA 1
ATOM 721 C C . GLU A 1 86 ? 10.93 -1.877 -8.891 1 94.31 86 GLU A C 1
ATOM 723 O O . GLU A 1 86 ? 11.578 -2.336 -9.836 1 94.31 86 GLU A O 1
ATOM 728 N N . LYS A 1 87 ? 10.922 -2.475 -7.711 1 92.56 87 LYS A N 1
ATOM 729 C CA . LYS A 1 87 ? 11.672 -3.693 -7.418 1 92.56 87 LYS A CA 1
ATOM 730 C C . LYS A 1 87 ? 11.109 -4.883 -8.188 1 92.56 87 LYS A C 1
ATOM 732 O O . LYS A 1 87 ? 11.867 -5.723 -8.68 1 92.56 87 LYS A O 1
ATOM 737 N N . PHE A 1 88 ? 9.852 -4.906 -8.273 1 88.5 88 PHE A N 1
ATOM 738 C CA . PHE A 1 88 ? 9.156 -5.984 -8.961 1 88.5 88 PHE A CA 1
ATOM 739 C C . PHE A 1 88 ? 9.477 -5.969 -10.453 1 88.5 88 PHE A C 1
ATOM 741 O O . PHE A 1 88 ? 9.844 -6.996 -11.023 1 88.5 88 PHE A O 1
ATOM 748 N N . GLU A 1 89 ? 9.422 -4.836 -11.094 1 89.19 89 GLU A N 1
ATOM 749 C CA . GLU A 1 89 ? 9.68 -4.676 -12.523 1 89.19 89 GLU A CA 1
ATOM 750 C C . GLU A 1 89 ? 11.164 -4.855 -12.836 1 89.19 89 GLU A C 1
ATOM 752 O O . GLU A 1 89 ? 11.523 -5.234 -13.953 1 89.19 89 GLU A O 1
ATOM 757 N N . ALA A 1 90 ? 12.062 -4.715 -11.914 1 88 90 ALA A N 1
ATOM 758 C CA . ALA A 1 90 ? 13.508 -4.895 -12.07 1 88 90 ALA A CA 1
ATOM 759 C C . ALA A 1 90 ? 13.898 -6.359 -11.898 1 88 90 ALA A C 1
ATOM 761 O O . ALA A 1 90 ? 15.055 -6.73 -12.117 1 88 90 ALA A O 1
ATOM 762 N N . GLY A 1 91 ? 12.945 -7.18 -11.602 1 80.94 91 GLY A N 1
ATOM 763 C CA . GLY A 1 91 ? 13.227 -8.594 -11.414 1 80.94 91 GLY A CA 1
ATOM 764 C C . GLY A 1 91 ? 14.008 -8.883 -10.148 1 80.94 91 GLY A C 1
ATOM 765 O O . GLY A 1 91 ? 14.828 -9.805 -10.117 1 80.94 91 GLY A O 1
ATOM 766 N N . GLN A 1 92 ? 13.945 -8.125 -9.195 1 74.5 92 GLN A N 1
ATOM 767 C CA . GLN A 1 92 ? 14.758 -8.242 -7.992 1 74.5 92 GLN A CA 1
ATOM 768 C C . GLN A 1 92 ? 14.188 -9.289 -7.043 1 74.5 92 GLN A C 1
ATOM 770 O O . GLN A 1 92 ? 14.789 -9.594 -6.008 1 74.5 92 GLN A O 1
ATOM 775 N N . PHE A 1 93 ? 13.227 -9.891 -7.387 1 70.81 93 PHE A N 1
ATOM 776 C CA . PHE A 1 93 ? 12.648 -10.938 -6.551 1 70.81 93 PHE A CA 1
ATOM 777 C C . PHE A 1 93 ? 12.914 -12.312 -7.145 1 70.81 93 PHE A C 1
ATOM 779 O O . PHE A 1 93 ? 12.016 -12.945 -7.699 1 70.81 93 PHE A O 1
ATOM 786 N N . GLN A 1 94 ? 14.18 -12.547 -7.637 1 61.12 94 GLN A N 1
ATOM 787 C CA . GLN A 1 94 ? 14.57 -13.844 -8.188 1 61.12 94 GLN A CA 1
ATOM 788 C C . GLN A 1 94 ? 14.664 -14.906 -7.098 1 61.12 94 GLN A C 1
ATOM 790 O O . GLN A 1 94 ? 15.117 -14.617 -5.984 1 61.12 94 GLN A O 1
ATOM 795 N N . PRO A 1 95 ? 13.922 -15.992 -7.223 1 54.34 95 PRO A N 1
ATOM 796 C CA . PRO A 1 95 ? 14.133 -17.078 -6.258 1 54.34 95 PRO A CA 1
ATOM 797 C C . PRO A 1 95 ? 15.609 -17.406 -6.047 1 54.34 95 PRO A C 1
ATOM 799 O O . PRO A 1 95 ? 16.422 -17.203 -6.953 1 54.34 95 PRO A O 1
ATOM 802 N N . SER A 1 96 ? 16.203 -17.188 -4.887 1 48.03 96 SER A N 1
ATOM 803 C CA . SER A 1 96 ? 17.578 -17.625 -4.668 1 48.03 96 SER A CA 1
ATOM 804 C C . SER A 1 96 ? 17.891 -18.906 -5.449 1 48.03 96 SER A C 1
ATOM 806 O O . SER A 1 96 ? 17.109 -19.859 -5.414 1 48.03 96 SER A O 1
ATOM 808 N N . LYS A 1 97 ? 18.672 -18.875 -6.578 1 46.72 97 LYS A N 1
ATOM 809 C CA . LYS A 1 97 ? 19.281 -20.047 -7.203 1 46.72 97 LYS A CA 1
ATOM 810 C C . LYS A 1 97 ? 19.656 -21.094 -6.16 1 46.72 97 LYS A C 1
ATOM 812 O O . LYS A 1 97 ? 20.438 -20.812 -5.25 1 46.72 97 LYS A O 1
ATOM 817 N N . THR A 1 98 ? 18.984 -22.031 -5.656 1 43.84 98 THR A N 1
ATOM 818 C CA . THR A 1 98 ? 19.625 -23.219 -5.121 1 43.84 98 THR A CA 1
ATOM 819 C C . THR A 1 98 ? 20.859 -23.578 -5.941 1 43.84 98 THR A C 1
ATOM 821 O O . THR A 1 98 ? 20.781 -23.703 -7.164 1 43.84 98 THR A O 1
ATOM 824 N N . THR A 1 99 ? 22.094 -23.312 -5.457 1 41.78 99 THR A N 1
ATOM 825 C CA . THR A 1 99 ? 23.328 -23.984 -5.844 1 41.78 99 THR A CA 1
ATOM 826 C C . THR A 1 99 ? 23.062 -25.453 -6.191 1 41.78 99 THR A C 1
ATOM 828 O O . THR A 1 99 ? 22.766 -26.266 -5.309 1 41.78 99 THR A O 1
ATOM 831 N N . ALA A 1 100 ? 22.406 -25.906 -7.133 1 37.38 100 ALA A N 1
ATOM 832 C CA . ALA A 1 100 ? 22.734 -27.219 -7.664 1 37.38 100 ALA A CA 1
ATOM 833 C C . ALA A 1 100 ? 24.234 -27.422 -7.781 1 37.38 100 ALA A C 1
ATOM 835 O O . ALA A 1 100 ? 24.906 -26.734 -8.562 1 37.38 100 ALA A O 1
ATOM 836 N N . GLN A 1 101 ? 25.125 -27.688 -6.738 1 35.53 101 GLN A N 1
ATOM 837 C CA . GLN A 1 101 ? 26.375 -28.422 -6.938 1 35.53 101 GLN A CA 1
ATOM 838 C C . GLN A 1 101 ? 26.219 -29.484 -8.016 1 35.53 101 GLN A C 1
ATOM 840 O O . GLN A 1 101 ? 25.312 -30.312 -7.953 1 35.53 101 GLN A O 1
ATOM 845 N N . SER A 1 102 ? 27.094 -29.531 -9.117 1 24.48 102 SER A N 1
ATOM 846 C CA . SER A 1 102 ? 27.75 -30.703 -9.68 1 24.48 102 SER A CA 1
ATOM 847 C C . SER A 1 102 ? 28.328 -31.594 -8.578 1 24.48 102 SER A C 1
ATOM 849 O O . SER A 1 102 ? 28.859 -31.094 -7.586 1 24.48 102 SER A O 1
ATOM 851 N N . MET B 1 1 ? -13.562 -70.375 2.611 1 36.03 1 MET B N 1
ATOM 852 C CA . MET B 1 1 ? -13.562 -69.25 1.655 1 36.03 1 MET B CA 1
ATOM 853 C C . MET B 1 1 ? -13.633 -67.938 2.373 1 36.03 1 MET B C 1
ATOM 855 O O . MET B 1 1 ? -14.648 -67.25 2.303 1 36.03 1 MET B O 1
ATOM 859 N N . THR B 1 2 ? -12.93 -67.812 3.566 1 43.22 2 THR B N 1
ATOM 860 C CA . THR B 1 2 ? -12.953 -66.625 4.402 1 43.22 2 THR B CA 1
ATOM 861 C C . THR B 1 2 ? -12.344 -65.438 3.666 1 43.22 2 THR B C 1
ATOM 863 O O . THR B 1 2 ? -11.273 -65.562 3.059 1 43.22 2 THR B O 1
ATOM 866 N N . LEU B 1 3 ? -13.281 -64.625 3.104 1 43 3 LEU B N 1
ATOM 867 C CA . LEU B 1 3 ? -13.133 -63.344 2.418 1 43 3 LEU B CA 1
ATOM 868 C C . LEU B 1 3 ? -12.383 -62.344 3.291 1 43 3 LEU B C 1
ATOM 870 O O . LEU B 1 3 ? -12.875 -61.969 4.352 1 43 3 LEU B O 1
ATOM 874 N N . SER B 1 4 ? -11.078 -62.531 3.49 1 44.62 4 SER B N 1
ATOM 875 C CA . SER B 1 4 ? -10.266 -61.531 4.152 1 44.62 4 SER B CA 1
ATOM 876 C C . SER B 1 4 ? -10.375 -60.188 3.434 1 44.62 4 SER B C 1
ATOM 878 O O . SER B 1 4 ? -10.094 -60.094 2.238 1 44.62 4 SER B O 1
ATOM 880 N N . SER B 1 5 ? -11.547 -59.5 3.766 1 45.62 5 SER B N 1
ATOM 881 C CA . SER B 1 5 ? -11.719 -58.125 3.309 1 45.62 5 SER B CA 1
ATOM 882 C C . SER B 1 5 ? -10.5 -57.281 3.641 1 45.62 5 SER B C 1
ATOM 884 O O . SER B 1 5 ? -10.156 -57.125 4.812 1 45.62 5 SER B O 1
ATOM 886 N N . ARG B 1 6 ? -9.336 -57.375 2.844 1 43.66 6 ARG B N 1
ATOM 887 C CA . ARG B 1 6 ? -8.195 -56.469 2.893 1 43.66 6 ARG B CA 1
ATOM 888 C C . ARG B 1 6 ? -8.656 -55 2.848 1 43.66 6 ARG B C 1
ATOM 890 O O . ARG B 1 6 ? -9.18 -54.531 1.831 1 43.66 6 ARG B O 1
ATOM 897 N N . GLN B 1 7 ? -9.273 -54.469 3.998 1 48.66 7 GLN B N 1
ATOM 898 C CA . GLN B 1 7 ? -9.531 -53.031 4.113 1 48.66 7 GLN B CA 1
ATOM 899 C C . GLN B 1 7 ? -8.289 -52.219 3.775 1 48.66 7 GLN B C 1
ATOM 901 O O . GLN B 1 7 ? -7.281 -52.312 4.477 1 48.66 7 GLN B O 1
ATOM 906 N N . ARG B 1 8 ? -7.902 -51.969 2.453 1 45.97 8 ARG B N 1
ATOM 907 C CA . ARG B 1 8 ? -6.832 -51.094 2.025 1 45.97 8 ARG B CA 1
ATOM 908 C C . ARG B 1 8 ? -7.035 -49.688 2.588 1 45.97 8 ARG B C 1
ATOM 910 O O . ARG B 1 8 ? -8.07 -49.062 2.352 1 45.97 8 ARG B O 1
ATOM 917 N N . ARG B 1 9 ? -6.535 -49.344 3.828 1 45.91 9 ARG B N 1
ATOM 918 C CA . ARG B 1 9 ? -6.477 -48 4.375 1 45.91 9 ARG B CA 1
ATOM 919 C C . ARG B 1 9 ? -5.832 -47.031 3.383 1 45.91 9 ARG B C 1
ATOM 921 O O . ARG B 1 9 ? -4.684 -47.219 2.982 1 45.91 9 ARG B O 1
ATOM 928 N N . ARG B 1 10 ? -6.664 -46.406 2.471 1 45.38 10 ARG B N 1
ATOM 929 C CA . ARG B 1 10 ? -6.215 -45.344 1.602 1 45.38 10 ARG B CA 1
ATOM 930 C C . ARG B 1 10 ? -5.422 -44.281 2.387 1 45.38 10 ARG B C 1
ATOM 932 O O . ARG B 1 10 ? -5.891 -43.781 3.41 1 45.38 10 ARG B O 1
ATOM 939 N N . GLU B 1 11 ? -4.051 -44.375 2.4 1 47.72 11 GLU B N 1
ATOM 940 C CA . GLU B 1 11 ? -3.182 -43.344 2.939 1 47.72 11 GLU B CA 1
ATOM 941 C C . GLU B 1 11 ? -3.592 -41.969 2.432 1 47.72 11 GLU B C 1
ATOM 943 O O . GLU B 1 11 ? -3.996 -41.812 1.275 1 47.72 11 GLU B O 1
ATOM 948 N N . PRO B 1 12 ? -4.242 -41.125 3.334 1 45.41 12 PRO B N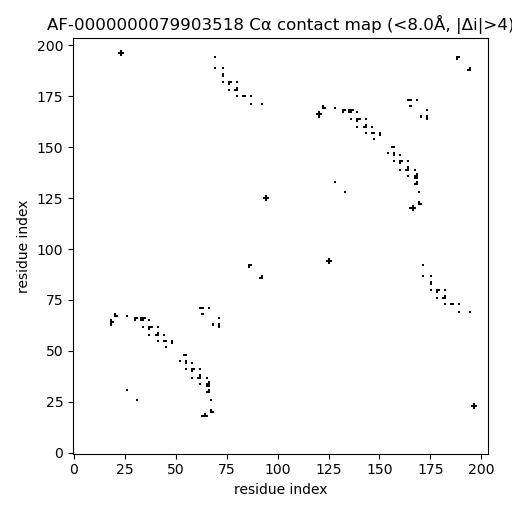 1
ATOM 949 C CA . PRO B 1 12 ? -4.457 -39.75 2.885 1 45.41 12 PRO B CA 1
ATOM 950 C C . PRO B 1 12 ? -3.26 -39.188 2.125 1 45.41 12 PRO B C 1
ATOM 952 O O . PRO B 1 12 ? -2.125 -39.281 2.6 1 45.41 12 PRO B O 1
ATOM 955 N N . GLY B 1 13 ? -3.102 -39.406 0.804 1 38.38 13 GLY B N 1
ATOM 956 C CA . GLY B 1 13 ? -2.084 -38.781 -0.003 1 38.38 13 GLY B CA 1
ATOM 957 C C . GLY B 1 13 ? -1.801 -37.344 0.433 1 38.38 13 GLY B C 1
ATOM 958 O O . GLY B 1 13 ? -2.723 -36.594 0.767 1 38.38 13 GLY B O 1
ATOM 959 N N . ARG B 1 14 ? -0.75 -37.094 1.259 1 40.28 14 ARG B N 1
ATOM 960 C CA . ARG B 1 14 ? -0.258 -35.781 1.603 1 40.28 14 ARG B CA 1
ATOM 961 C C . ARG B 1 14 ? -0.29 -34.844 0.391 1 40.28 14 ARG B C 1
ATOM 963 O O . ARG B 1 14 ? 0.399 -35.094 -0.602 1 40.28 14 ARG B O 1
ATOM 970 N N . ARG B 1 15 ? -1.475 -34.406 -0.088 1 43.34 15 ARG B N 1
ATOM 971 C CA . ARG B 1 15 ? -1.458 -33.312 -1.051 1 43.34 15 ARG B CA 1
ATOM 972 C C . ARG B 1 15 ? -0.39 -32.281 -0.691 1 43.34 15 ARG B C 1
ATOM 974 O O . ARG B 1 15 ? -0.437 -31.688 0.383 1 43.34 15 ARG B O 1
ATOM 981 N N . ARG B 1 16 ? 0.868 -32.656 -1.049 1 38.16 16 ARG B N 1
ATOM 982 C CA . ARG B 1 16 ? 1.872 -31.594 -0.977 1 38.16 16 ARG B CA 1
ATOM 983 C C . ARG B 1 16 ? 1.268 -30.234 -1.323 1 38.16 16 ARG B C 1
ATOM 985 O O . ARG B 1 16 ? 0.625 -30.078 -2.365 1 38.16 16 ARG B O 1
ATOM 992 N N . ALA B 1 17 ? 0.604 -29.609 -0.474 1 43.56 17 ALA B N 1
ATOM 993 C CA . ALA B 1 17 ? 0.247 -28.203 -0.682 1 43.56 17 ALA B CA 1
ATOM 994 C C . ALA B 1 17 ? 1.341 -27.469 -1.45 1 43.56 17 ALA B C 1
ATOM 996 O O . ALA B 1 17 ? 2.398 -27.156 -0.895 1 43.56 17 ALA B O 1
ATOM 997 N N . ARG B 1 18 ? 1.624 -28 -2.668 1 37.78 18 ARG B N 1
ATOM 998 C CA . ARG B 1 18 ? 2.523 -27.344 -3.607 1 37.78 18 ARG B CA 1
ATOM 999 C C . ARG B 1 18 ? 2.312 -25.828 -3.602 1 37.78 18 ARG B C 1
ATOM 1001 O O . ARG B 1 18 ? 2.758 -25.141 -4.516 1 37.78 18 ARG B O 1
ATOM 1008 N N . GLY B 1 19 ? 1.189 -25.5 -2.902 1 39.47 19 GLY B N 1
ATOM 1009 C CA . GLY B 1 19 ? 1.047 -24.094 -3.182 1 39.47 19 GLY B CA 1
ATOM 1010 C C . GLY B 1 19 ? 2.346 -23.312 -3.033 1 39.47 19 GLY B C 1
ATOM 1011 O O . GLY B 1 19 ? 2.336 -22.094 -2.93 1 39.47 19 GLY B O 1
ATOM 1012 N N . GLN B 1 20 ? 3.26 -24.047 -2.359 1 42.84 20 GLN B N 1
ATOM 1013 C CA . GLN B 1 20 ? 4.43 -23.344 -1.853 1 42.84 20 GLN B CA 1
ATOM 1014 C C . GLN B 1 20 ? 5.098 -22.531 -2.953 1 42.84 20 GLN B C 1
ATOM 1016 O O . GLN B 1 20 ? 4.719 -22.625 -4.121 1 42.84 20 GLN B O 1
ATOM 1021 N N . PHE B 1 21 ? 6.43 -22.312 -2.619 1 42.78 21 PHE B N 1
ATOM 1022 C CA . PHE B 1 21 ? 7.434 -21.594 -3.395 1 42.78 21 PHE B CA 1
ATOM 1023 C C . PHE B 1 21 ? 7.668 -22.266 -4.738 1 42.78 21 PHE B C 1
ATOM 1025 O O . PHE B 1 21 ? 8.484 -23.188 -4.84 1 42.78 21 PHE B O 1
ATOM 1032 N N . ALA B 1 22 ? 6.586 -22.953 -5.426 1 44.34 22 ALA B N 1
ATOM 1033 C CA . ALA B 1 22 ? 7.031 -23.5 -6.707 1 44.34 22 ALA B CA 1
ATOM 1034 C C . ALA B 1 22 ? 8.32 -22.828 -7.168 1 44.34 22 ALA B C 1
ATOM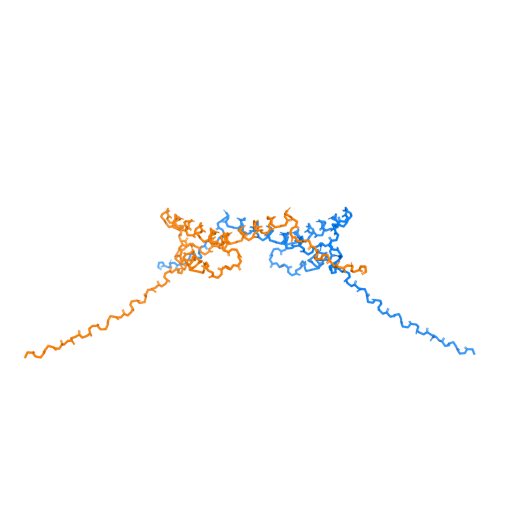 1036 O O . ALA B 1 22 ? 8.516 -21.625 -6.969 1 44.34 22 ALA B O 1
ATOM 1037 N N . GLY B 1 23 ? 9.383 -23.531 -7.383 1 45.59 23 GLY B N 1
ATOM 1038 C CA . GLY B 1 23 ? 10.641 -23.047 -7.941 1 45.59 23 GLY B CA 1
ATOM 1039 C C . GLY B 1 23 ? 10.477 -21.781 -8.766 1 45.59 23 GLY B C 1
ATOM 1040 O O . GLY B 1 23 ? 9.414 -21.531 -9.328 1 45.59 23 GLY B O 1
ATOM 1041 N N . MET B 1 24 ? 11.227 -20.562 -8.422 1 51.5 24 MET B N 1
ATOM 1042 C CA . MET B 1 24 ? 11.445 -19.219 -8.945 1 51.5 24 MET B CA 1
ATOM 1043 C C . MET B 1 24 ? 11.297 -19.188 -10.461 1 51.5 24 MET B C 1
ATOM 1045 O O . MET B 1 24 ? 11.719 -18.234 -11.117 1 51.5 24 MET B O 1
ATOM 1049 N N . ALA B 1 25 ? 11.141 -20.375 -11.156 1 60.56 25 ALA B N 1
ATOM 1050 C CA . ALA B 1 25 ? 11.016 -20.188 -12.602 1 60.56 25 ALA B CA 1
ATOM 1051 C C . ALA B 1 25 ? 9.812 -19.312 -12.938 1 60.56 25 ALA B C 1
ATOM 1053 O O . ALA B 1 25 ? 8.852 -19.25 -12.172 1 60.56 25 ALA B O 1
ATOM 1054 N N . ALA B 1 26 ? 10.047 -18.438 -13.961 1 78 26 ALA B N 1
ATOM 1055 C CA . ALA B 1 26 ? 8.969 -17.625 -14.508 1 78 26 ALA B CA 1
ATOM 1056 C C . ALA B 1 26 ? 7.738 -18.469 -14.812 1 78 26 ALA B C 1
ATOM 1058 O O . ALA B 1 26 ? 7.848 -19.547 -15.398 1 78 26 ALA B O 1
ATOM 1059 N N . PRO B 1 27 ? 6.621 -18.203 -14.281 1 87.44 27 PRO B N 1
ATOM 1060 C CA . PRO B 1 27 ? 5.387 -18.938 -14.562 1 87.44 27 PRO B CA 1
ATOM 1061 C C . PRO B 1 27 ? 5.141 -19.125 -16.047 1 87.44 27 PRO B C 1
ATOM 1063 O O . PRO B 1 27 ? 5.5 -18.266 -16.859 1 87.44 27 PRO B O 1
ATOM 1066 N N . SER B 1 28 ? 4.68 -20.391 -16.406 1 91.88 28 SER B N 1
ATOM 1067 C CA . SER B 1 28 ? 4.246 -20.641 -17.781 1 91.88 28 SER B CA 1
ATOM 1068 C C . SER B 1 28 ? 3.047 -19.766 -18.141 1 91.88 28 SER B C 1
ATOM 1070 O O . SER B 1 28 ? 2.428 -19.156 -17.266 1 91.88 28 SER B O 1
ATOM 1072 N N . MET B 1 29 ? 2.686 -19.734 -19.453 1 94.69 29 MET B N 1
ATOM 1073 C CA . MET B 1 29 ? 1.517 -18.984 -19.922 1 94.69 29 MET B CA 1
ATOM 1074 C C . MET B 1 29 ? 0.253 -19.469 -19.219 1 94.69 29 MET B C 1
ATOM 1076 O O . MET B 1 29 ? -0.59 -18.656 -18.828 1 94.69 29 MET B O 1
ATOM 1080 N N . LYS B 1 30 ? 0.173 -20.828 -19.094 1 96.44 30 LYS B N 1
ATOM 1081 C CA . LYS B 1 30 ? -1 -21.406 -18.453 1 96.44 30 LYS B CA 1
ATOM 1082 C C . LYS B 1 30 ? -1.072 -20.984 -16.984 1 96.44 30 LYS B C 1
ATOM 1084 O O . LYS B 1 30 ? -2.146 -20.656 -16.469 1 96.44 30 LYS B O 1
ATOM 1089 N N . GLU B 1 31 ? 0.032 -21.031 -16.266 1 95.12 31 GLU B N 1
ATOM 1090 C CA . GLU B 1 31 ? 0.094 -20.656 -14.852 1 95.12 31 GLU B CA 1
ATOM 1091 C C . GLU B 1 31 ? -0.229 -19.172 -14.664 1 95.12 31 GLU B C 1
ATOM 1093 O O . GLU B 1 31 ? -0.916 -18.797 -13.711 1 95.12 31 GLU B O 1
ATOM 1098 N N . ARG B 1 32 ? 0.187 -18.375 -15.602 1 95.12 32 ARG B N 1
ATOM 1099 C CA . ARG B 1 32 ? -0.115 -16.938 -15.562 1 95.12 32 ARG B CA 1
ATOM 1100 C C . ARG B 1 32 ? -1.612 -16.688 -15.711 1 95.12 32 ARG B C 1
ATOM 1102 O O . ARG B 1 32 ? -2.191 -15.891 -14.969 1 95.12 32 ARG B O 1
ATOM 1109 N N . GLN B 1 33 ? -2.184 -17.375 -16.672 1 97.75 33 GLN B N 1
ATOM 1110 C CA . GLN B 1 33 ? -3.615 -17.234 -16.891 1 97.75 33 GLN B CA 1
ATOM 1111 C C . GLN B 1 33 ? -4.418 -17.656 -15.672 1 97.75 33 GLN B C 1
ATOM 1113 O O . GLN B 1 33 ? -5.414 -17.016 -15.32 1 97.75 33 GLN B O 1
ATOM 1118 N N . ALA B 1 34 ? -3.967 -18.703 -15.039 1 98.06 34 ALA B N 1
ATOM 1119 C CA . ALA B 1 34 ? -4.633 -19.172 -13.836 1 98.06 34 ALA B CA 1
ATOM 1120 C C . ALA B 1 34 ? -4.512 -18.156 -12.703 1 98.06 34 ALA B C 1
ATOM 1122 O O . ALA B 1 34 ? -5.473 -17.922 -11.961 1 98.06 34 ALA B O 1
ATOM 1123 N N . CYS B 1 35 ? -3.395 -17.609 -12.617 1 97.44 35 CYS B N 1
ATOM 1124 C CA . CYS B 1 35 ? -3.148 -16.594 -11.602 1 97.44 35 CYS B CA 1
ATOM 1125 C C . CYS B 1 35 ? -3.99 -15.344 -11.852 1 97.44 35 CYS B C 1
ATOM 1127 O O . CYS B 1 35 ? -4.695 -14.867 -10.961 1 97.44 35 CYS B O 1
ATOM 1129 N N . TRP B 1 36 ? -3.977 -14.805 -13.023 1 98.12 36 TRP B N 1
ATOM 1130 C CA . TRP B 1 36 ? -4.758 -13.625 -13.367 1 98.12 36 TRP B CA 1
ATOM 1131 C C . TRP B 1 36 ? -6.242 -13.859 -13.117 1 98.12 36 TRP B C 1
ATOM 1133 O O . TRP B 1 36 ? -6.934 -13 -12.57 1 98.12 36 TRP B O 1
ATOM 1143 N N . GLY B 1 37 ? -6.656 -15.086 -13.539 1 98.62 37 GLY B N 1
ATOM 1144 C CA . GLY B 1 37 ? -8.047 -15.43 -13.297 1 98.62 37 GLY B CA 1
ATOM 1145 C C . GLY B 1 37 ? -8.414 -15.453 -11.828 1 98.62 37 GLY B C 1
ATOM 1146 O O . GLY B 1 37 ? -9.461 -14.93 -11.438 1 98.62 37 GLY B O 1
ATOM 1147 N N . ALA B 1 38 ? -7.539 -16.016 -11.07 1 98.75 38 ALA B N 1
ATOM 1148 C CA . ALA B 1 38 ? -7.785 -16.109 -9.633 1 98.75 38 ALA B CA 1
ATOM 1149 C C . ALA B 1 38 ? -7.809 -14.711 -9.008 1 98.75 38 ALA B C 1
ATOM 1151 O O . ALA B 1 38 ? -8.648 -14.43 -8.148 1 98.75 38 ALA B O 1
ATOM 1152 N N . ARG B 1 39 ? -6.945 -13.859 -9.383 1 98.62 39 ARG B N 1
ATOM 1153 C CA . ARG B 1 39 ? -6.918 -12.484 -8.906 1 98.62 39 ARG B CA 1
ATOM 1154 C C . ARG B 1 39 ? -8.234 -11.773 -9.219 1 98.62 39 ARG B C 1
ATOM 1156 O O . ARG B 1 39 ? -8.836 -11.156 -8.328 1 98.62 39 ARG B O 1
ATOM 1163 N N . ASP B 1 40 ? -8.562 -11.922 -10.477 1 98.62 40 ASP B N 1
ATOM 1164 C CA . ASP B 1 40 ? -9.75 -11.219 -10.938 1 98.62 40 ASP B CA 1
ATOM 1165 C C . ASP B 1 40 ? -10.992 -11.672 -10.172 1 98.62 40 ASP B C 1
ATOM 1167 O O . ASP B 1 40 ? -11.836 -10.859 -9.797 1 98.62 40 ASP B O 1
ATOM 1171 N N . GLU B 1 41 ? -11.117 -12.945 -9.938 1 98.56 41 GLU B N 1
ATOM 1172 C CA . GLU B 1 41 ? -12.258 -13.469 -9.188 1 98.56 41 GLU B CA 1
ATOM 1173 C C . GLU B 1 41 ? -12.242 -12.977 -7.746 1 98.56 41 GLU B C 1
ATOM 1175 O O . GLU B 1 41 ? -13.281 -12.602 -7.203 1 98.56 41 GLU B O 1
ATOM 1180 N N . TYR B 1 42 ? -11.219 -12.953 -7.148 1 98.56 42 TYR B N 1
ATOM 1181 C CA . TYR B 1 42 ? -11.078 -12.5 -5.77 1 98.56 42 TYR B CA 1
ATOM 1182 C C . TYR B 1 42 ? -11.414 -11.023 -5.641 1 98.56 42 TYR B C 1
ATOM 1184 O O . TYR B 1 42 ? -12.18 -10.625 -4.758 1 98.56 42 TYR B O 1
ATOM 1192 N N . TRP B 1 43 ? -10.867 -10.148 -6.527 1 98.19 43 TRP B N 1
ATOM 1193 C CA . TRP B 1 43 ? -11.117 -8.711 -6.5 1 98.19 43 TRP B CA 1
ATOM 1194 C C . TRP B 1 43 ? -12.594 -8.414 -6.773 1 98.19 43 TRP B C 1
ATOM 1196 O O . TRP B 1 43 ? -13.172 -7.516 -6.16 1 98.19 43 TRP B O 1
ATOM 1206 N N . LYS B 1 44 ? -13.195 -9.141 -7.652 1 98.38 44 LYS B N 1
ATOM 1207 C CA . LYS B 1 44 ? -14.625 -9 -7.887 1 98.38 44 LYS B CA 1
ATOM 1208 C C . LYS B 1 44 ? -15.422 -9.266 -6.613 1 98.38 44 LYS B C 1
ATOM 1210 O O . LYS B 1 44 ? -16.344 -8.523 -6.281 1 98.38 44 LYS B O 1
ATOM 1215 N N . CYS B 1 45 ? -15.047 -10.328 -5.957 1 98.62 45 CYS B N 1
ATOM 1216 C CA . CYS B 1 45 ? -15.711 -10.672 -4.703 1 98.62 45 CYS B CA 1
ATOM 1217 C C . CYS B 1 45 ? -15.578 -9.547 -3.688 1 98.62 45 CYS B C 1
ATOM 1219 O O . CYS B 1 45 ? -16.562 -9.172 -3.037 1 98.62 45 CYS B O 1
ATOM 1221 N N . LEU B 1 46 ? -14.359 -9.023 -3.562 1 97.62 46 LEU B N 1
ATOM 1222 C CA . LEU B 1 46 ? -14.109 -7.949 -2.609 1 97.62 46 LEU B CA 1
ATOM 1223 C C . LEU B 1 46 ? -14.953 -6.723 -2.945 1 97.62 46 LEU B C 1
ATOM 1225 O O . LEU B 1 46 ? -15.43 -6.023 -2.047 1 97.62 46 LEU B O 1
ATOM 1229 N N . ASP B 1 47 ? -15.094 -6.457 -4.234 1 96.56 47 ASP B N 1
ATOM 1230 C CA . ASP B 1 47 ? -15.875 -5.293 -4.648 1 96.56 47 ASP B CA 1
ATOM 1231 C C . ASP B 1 47 ? -17.359 -5.512 -4.383 1 96.56 47 ASP B C 1
ATOM 1233 O O . ASP B 1 47 ? -18.094 -4.562 -4.066 1 96.56 47 ASP B O 1
ATOM 1237 N N . GLU B 1 48 ? -17.797 -6.734 -4.484 1 96.75 48 GLU B N 1
ATOM 1238 C CA . GLU B 1 48 ? -19.219 -7.062 -4.297 1 96.75 48 GLU B CA 1
ATOM 1239 C C . GLU B 1 48 ? -19.562 -7.188 -2.818 1 96.75 48 GLU B C 1
ATOM 1241 O O . GLU B 1 48 ? -20.688 -6.883 -2.41 1 96.75 48 GLU B O 1
ATOM 1246 N N . LYS B 1 49 ? -18.656 -7.699 -2.057 1 95.69 49 LYS B N 1
ATOM 1247 C CA . LYS B 1 49 ? -18.875 -7.941 -0.635 1 95.69 49 LYS B CA 1
ATOM 1248 C C . LYS B 1 49 ? -18.062 -6.988 0.224 1 95.69 49 LYS B C 1
ATOM 1250 O O . LYS B 1 49 ? -17.375 -7.418 1.158 1 95.69 49 LYS B O 1
ATOM 1255 N N . ALA B 1 50 ? -18.062 -5.816 -0.017 1 83.62 50 ALA B N 1
ATOM 1256 C CA . ALA B 1 50 ? -17.172 -4.801 0.552 1 83.62 50 ALA B CA 1
ATOM 1257 C C . ALA B 1 50 ? -17.328 -4.734 2.07 1 83.62 50 ALA B C 1
ATOM 1259 O O . ALA B 1 50 ? -16.344 -4.512 2.785 1 83.62 50 ALA B O 1
ATOM 1260 N N . GLU B 1 51 ? -18.5 -5.07 2.562 1 88.94 51 GLU B N 1
ATOM 1261 C CA . GLU B 1 51 ? -18.766 -4.934 3.99 1 88.94 51 GLU B CA 1
ATOM 1262 C C . GLU B 1 51 ? -18.297 -6.168 4.758 1 88.94 51 GLU B C 1
ATOM 1264 O O . GLU B 1 51 ? -18.172 -6.133 5.984 1 88.94 51 GLU B O 1
ATOM 1269 N N . ASP B 1 52 ? -18.141 -7.254 4.043 1 92.12 52 ASP B N 1
ATOM 1270 C CA . ASP B 1 52 ? -17.734 -8.492 4.707 1 92.12 52 ASP B CA 1
ATOM 1271 C C . ASP B 1 52 ? -16.75 -9.273 3.855 1 92.12 52 ASP B C 1
ATOM 1273 O O . ASP B 1 52 ? -17.125 -10.234 3.182 1 92.12 52 ASP B O 1
ATOM 1277 N N . ALA B 1 53 ? -15.539 -8.922 3.928 1 93.19 53 ALA B N 1
ATOM 1278 C CA . ALA B 1 53 ? -14.469 -9.531 3.146 1 93.19 53 ALA B CA 1
ATOM 1279 C C . ALA B 1 53 ? -14.297 -11.008 3.502 1 93.19 53 ALA B C 1
ATOM 1281 O O . ALA B 1 53 ? -13.703 -11.773 2.736 1 93.19 53 ALA B O 1
ATOM 1282 N N . SER B 1 54 ? -14.766 -11.469 4.672 1 95.38 54 SER B N 1
ATOM 1283 C CA . SER B 1 54 ? -14.609 -12.859 5.098 1 95.38 54 SER B CA 1
ATOM 1284 C C . SER B 1 54 ? -15.32 -13.812 4.141 1 95.38 54 SER B C 1
ATOM 1286 O O . SER B 1 54 ? -14.961 -14.984 4.051 1 95.38 54 SER B O 1
ATOM 1288 N N . GLN B 1 55 ? -16.25 -13.32 3.443 1 96.88 55 GLN B N 1
ATOM 1289 C CA . GLN B 1 55 ? -16.984 -14.133 2.484 1 96.88 55 GLN B CA 1
ATOM 1290 C C . GLN B 1 55 ? -16.125 -14.453 1.264 1 96.88 55 GLN B C 1
ATOM 1292 O O . GLN B 1 55 ? -16.484 -15.328 0.468 1 96.88 55 GLN B O 1
ATOM 1297 N N . CYS B 1 56 ? -14.938 -13.812 1.156 1 98.5 56 CYS B N 1
ATOM 1298 C CA . CYS B 1 56 ? -14.094 -13.992 -0.019 1 98.5 56 CYS B CA 1
ATOM 1299 C C . CYS B 1 56 ? -12.859 -14.82 0.316 1 98.5 56 CYS B C 1
ATOM 1301 O O . CYS B 1 56 ? -11.922 -14.891 -0.479 1 98.5 56 CYS B O 1
ATOM 1303 N N . GLU B 1 57 ? -12.945 -15.477 1.447 1 98 57 GLU B N 1
ATOM 1304 C CA . GLU B 1 57 ? -11.758 -16.156 1.959 1 98 57 GLU B CA 1
ATOM 1305 C C . GLU B 1 57 ? -11.344 -17.297 1.04 1 98 57 GLU B C 1
ATOM 1307 O O . GLU B 1 57 ? -10.148 -17.531 0.833 1 98 57 GLU B O 1
ATOM 1312 N N . GLN B 1 58 ? -12.297 -18.047 0.509 1 98.12 58 GLN B N 1
ATOM 1313 C CA . GLN B 1 58 ? -11.961 -19.172 -0.361 1 98.12 58 GLN B CA 1
ATOM 1314 C C . GLN B 1 58 ? -11.281 -18.703 -1.639 1 98.12 58 GLN B C 1
ATOM 1316 O O . GLN B 1 58 ? -10.344 -19.344 -2.123 1 98.12 58 GLN B O 1
ATOM 1321 N N . LEU B 1 59 ? -11.688 -17.578 -2.133 1 98.5 59 LEU B N 1
ATOM 1322 C CA . LEU B 1 59 ? -11.086 -17.016 -3.336 1 98.5 59 LEU B CA 1
ATOM 1323 C C . LEU B 1 59 ? -9.703 -16.438 -3.039 1 98.5 59 LEU B C 1
ATOM 1325 O O . LEU B 1 59 ? -8.805 -16.516 -3.877 1 98.5 59 LEU B O 1
ATOM 1329 N N . ARG B 1 60 ? -9.508 -15.914 -1.83 1 98.44 60 ARG B N 1
ATOM 1330 C CA . ARG B 1 60 ? -8.188 -15.5 -1.389 1 98.44 60 ARG B CA 1
ATOM 1331 C C . ARG B 1 60 ? -7.211 -16.672 -1.389 1 98.44 60 ARG B C 1
ATOM 1333 O O . ARG B 1 60 ? -6.094 -16.562 -1.895 1 98.44 60 ARG B O 1
ATOM 1340 N N . SER B 1 61 ? -7.73 -17.828 -0.907 1 98.5 61 SER B N 1
ATOM 1341 C CA . SER B 1 61 ? -6.902 -19.031 -0.847 1 98.5 61 SER B CA 1
ATOM 1342 C C . SER B 1 61 ? -6.535 -19.516 -2.244 1 98.5 61 SER B C 1
ATOM 1344 O O . SER B 1 61 ? -5.402 -19.938 -2.479 1 98.5 61 SER B O 1
ATOM 1346 N N . ALA B 1 62 ? -7.395 -19.453 -3.178 1 98.5 62 ALA B N 1
ATOM 1347 C CA . ALA B 1 62 ? -7.133 -19.844 -4.559 1 98.5 62 ALA B CA 1
ATOM 1348 C C . ALA B 1 62 ? -6.098 -18.922 -5.203 1 98.5 62 ALA B C 1
ATOM 1350 O O . ALA B 1 62 ? -5.203 -19.391 -5.91 1 98.5 62 ALA B O 1
ATOM 1351 N N . PHE B 1 63 ? -6.242 -17.656 -4.934 1 98.44 63 PHE B N 1
ATOM 1352 C CA . PHE B 1 63 ? -5.293 -16.672 -5.422 1 98.44 63 PHE B CA 1
ATOM 1353 C C . PHE B 1 63 ? -3.885 -16.969 -4.922 1 98.44 63 PHE B C 1
ATOM 1355 O O . PHE B 1 63 ? -2.936 -17 -5.707 1 98.44 63 PHE B O 1
ATOM 1362 N N . GLU B 1 64 ? -3.74 -17.328 -3.66 1 98.12 64 GLU B N 1
ATOM 1363 C CA . GLU B 1 64 ? -2.459 -17.609 -3.021 1 98.12 64 GLU B CA 1
ATOM 1364 C C . GLU B 1 64 ? -1.875 -18.922 -3.527 1 98.12 64 GLU B C 1
ATOM 1366 O O . GLU B 1 64 ? -0.654 -19.078 -3.6 1 98.12 64 GLU B O 1
ATOM 1371 N N . SER B 1 65 ? -2.779 -19.797 -3.984 1 97.62 65 SER B N 1
ATOM 1372 C CA . SER B 1 65 ? -2.342 -21.109 -4.473 1 97.62 65 SER B CA 1
ATOM 1373 C C . SER B 1 65 ? -1.868 -21.031 -5.918 1 97.62 65 SER B C 1
ATOM 1375 O O . SER B 1 65 ? -0.953 -21.75 -6.32 1 97.62 65 SER B O 1
ATOM 1377 N N . ARG B 1 66 ? -2.367 -20.109 -6.676 1 97.31 66 ARG B N 1
ATOM 1378 C CA . ARG B 1 66 ? -2.16 -20.109 -8.125 1 97.31 66 ARG B CA 1
ATOM 1379 C C . ARG B 1 66 ? -1.09 -19.109 -8.523 1 97.31 66 ARG B C 1
ATOM 1381 O O . ARG B 1 66 ? -0.562 -19.156 -9.641 1 97.31 66 ARG B O 1
ATOM 1388 N N . CYS B 1 67 ? -0.845 -18.234 -7.625 1 96.38 67 CYS B N 1
ATOM 1389 C CA . CYS B 1 67 ? 0.04 -17.141 -8.039 1 96.38 67 CYS B CA 1
ATOM 1390 C C . CYS B 1 67 ? 1.354 -17.188 -7.266 1 96.38 67 CYS B C 1
ATOM 1392 O O . CYS B 1 67 ? 1.374 -17.547 -6.09 1 96.38 67 CYS B O 1
ATOM 1394 N N . PRO B 1 68 ? 2.418 -16.766 -7.992 1 93.88 68 PRO B N 1
ATOM 1395 C CA . PRO B 1 68 ? 3.643 -16.562 -7.215 1 93.88 68 PRO B CA 1
ATOM 1396 C C . PRO B 1 68 ? 3.459 -15.562 -6.078 1 93.88 68 PRO B C 1
ATOM 1398 O O . PRO B 1 68 ? 2.742 -14.57 -6.234 1 93.88 68 PRO B O 1
ATOM 1401 N N . GLN B 1 69 ? 4.141 -15.766 -5.039 1 92.62 69 GLN B N 1
ATOM 1402 C CA . GLN B 1 69 ? 3.947 -14.945 -3.85 1 92.62 69 GLN B CA 1
ATOM 1403 C C . GLN B 1 69 ? 4.238 -13.477 -4.141 1 92.62 69 GLN B C 1
ATOM 1405 O O . GLN B 1 69 ? 3.551 -12.586 -3.629 1 92.62 69 GLN B O 1
ATOM 1410 N N . GLN B 1 70 ? 5.262 -13.195 -4.902 1 92 70 GLN B N 1
ATOM 1411 C CA . GLN B 1 70 ? 5.633 -11.812 -5.18 1 92 70 GLN B CA 1
ATOM 1412 C C . GLN B 1 70 ? 4.543 -11.102 -5.984 1 92 70 GLN B C 1
ATOM 1414 O O . GLN B 1 70 ? 4.309 -9.906 -5.801 1 92 70 GLN B O 1
ATOM 1419 N N . TRP B 1 71 ? 3.893 -11.875 -6.82 1 93.5 71 TRP B N 1
ATOM 1420 C CA . TRP B 1 71 ? 2.797 -11.289 -7.582 1 93.5 71 TRP B CA 1
ATOM 1421 C C . TRP B 1 71 ? 1.607 -10.984 -6.68 1 93.5 71 TRP B C 1
ATOM 1423 O O . TRP B 1 71 ? 0.935 -9.961 -6.852 1 93.5 71 TRP B O 1
ATOM 1433 N N . ILE B 1 72 ? 1.374 -11.82 -5.789 1 97.19 72 ILE B N 1
ATOM 1434 C CA . ILE B 1 72 ? 0.305 -11.594 -4.824 1 97.19 72 ILE B CA 1
ATOM 1435 C C . ILE B 1 72 ? 0.573 -10.297 -4.051 1 97.19 72 ILE B C 1
ATOM 1437 O O . ILE B 1 72 ? -0.316 -9.461 -3.912 1 97.19 72 ILE B O 1
ATOM 1441 N N . LYS B 1 73 ? 1.762 -10.172 -3.557 1 96.56 73 LYS B N 1
ATOM 1442 C CA . LYS B 1 73 ? 2.133 -8.969 -2.822 1 96.56 73 LYS B CA 1
ATOM 1443 C C . LYS B 1 73 ? 1.974 -7.723 -3.691 1 96.56 73 LYS B C 1
ATOM 1445 O O . LYS B 1 73 ? 1.448 -6.703 -3.236 1 96.56 73 LYS B O 1
ATOM 1450 N N . TYR B 1 74 ? 2.41 -7.816 -4.926 1 95.81 74 TYR B N 1
ATOM 1451 C CA . TYR B 1 74 ? 2.277 -6.703 -5.859 1 95.81 74 TYR B CA 1
ATOM 1452 C C . TYR B 1 74 ? 0.812 -6.344 -6.07 1 95.81 74 TYR B C 1
ATOM 1454 O O . TYR B 1 74 ? 0.433 -5.172 -5.973 1 95.81 74 TYR B O 1
ATOM 1462 N N . PHE B 1 75 ? 0.032 -7.324 -6.332 1 97.62 75 PHE B N 1
ATOM 1463 C CA . PHE B 1 75 ? -1.378 -7.09 -6.617 1 97.62 75 PHE B CA 1
ATOM 1464 C C . PHE B 1 75 ? -2.098 -6.555 -5.383 1 97.62 75 PHE B C 1
ATOM 1466 O O . PHE B 1 75 ? -2.949 -5.668 -5.492 1 97.62 75 PHE B O 1
ATOM 1473 N N . ASP B 1 76 ? -1.746 -7.094 -4.246 1 97.75 76 ASP B N 1
ATOM 1474 C CA . ASP B 1 76 ? -2.355 -6.617 -3.008 1 97.75 76 ASP B CA 1
ATOM 1475 C C . ASP B 1 76 ? -1.998 -5.156 -2.746 1 97.75 76 ASP B C 1
ATOM 1477 O O . ASP B 1 76 ? -2.867 -4.348 -2.41 1 97.75 76 ASP B O 1
ATOM 1481 N N . LYS B 1 77 ? -0.717 -4.809 -2.867 1 97.75 77 LYS B N 1
ATOM 1482 C CA . LYS B 1 77 ? -0.273 -3.436 -2.652 1 97.75 77 LYS B CA 1
ATOM 1483 C C . LYS B 1 77 ? -0.924 -2.486 -3.654 1 97.75 77 LYS B C 1
ATOM 1485 O O . LYS B 1 77 ? -1.364 -1.395 -3.285 1 97.75 77 LYS B O 1
ATOM 1490 N N . ARG B 1 78 ? -1.057 -2.854 -4.91 1 96.81 78 ARG B N 1
ATOM 1491 C CA . ARG B 1 78 ? -1.698 -2.059 -5.953 1 96.81 78 ARG B CA 1
ATOM 1492 C C . ARG B 1 78 ? -3.17 -1.817 -5.629 1 96.81 78 ARG B C 1
ATOM 1494 O O . ARG B 1 78 ? -3.648 -0.684 -5.699 1 96.81 78 ARG B O 1
ATOM 1501 N N . ARG B 1 79 ? -3.824 -2.896 -5.281 1 97.31 79 ARG B N 1
ATOM 1502 C CA . ARG B 1 79 ? -5.246 -2.758 -4.992 1 97.31 79 ARG B CA 1
ATOM 1503 C C . ARG B 1 79 ? -5.473 -1.876 -3.77 1 97.31 79 ARG B C 1
ATOM 1505 O O . ARG B 1 79 ? -6.375 -1.037 -3.76 1 97.31 79 ARG B O 1
ATOM 1512 N N . ASP B 1 80 ? -4.699 -2.156 -2.715 1 96.81 80 ASP B N 1
ATOM 1513 C CA . ASP B 1 80 ? -4.816 -1.354 -1.501 1 96.81 80 ASP B CA 1
ATOM 1514 C C . ASP B 1 80 ? -4.633 0.13 -1.805 1 96.81 80 ASP B C 1
ATOM 1516 O O . ASP B 1 80 ? -5.426 0.963 -1.362 1 96.81 80 ASP B O 1
ATOM 1520 N N . TYR B 1 81 ? -3.605 0.497 -2.545 1 97.38 81 TYR B N 1
ATOM 1521 C CA . TYR B 1 81 ? -3.34 1.882 -2.918 1 97.38 81 TYR B CA 1
ATOM 1522 C C . TYR B 1 81 ? -4.492 2.457 -3.734 1 97.38 81 TYR B C 1
ATOM 1524 O O . TYR B 1 81 ? -4.977 3.553 -3.447 1 97.38 81 TYR B O 1
ATOM 1532 N N . LEU B 1 82 ? -5.012 1.739 -4.754 1 96.69 82 LEU B N 1
ATOM 1533 C CA . LEU B 1 82 ? -6.062 2.229 -5.637 1 96.69 82 LEU B CA 1
ATOM 1534 C C . LEU B 1 82 ? -7.363 2.439 -4.867 1 96.69 82 LEU B C 1
ATOM 1536 O O . LEU B 1 82 ? -8.07 3.424 -5.094 1 96.69 82 LEU B O 1
ATOM 1540 N N . LYS B 1 83 ? -7.695 1.525 -3.986 1 95.69 83 LYS B N 1
ATOM 1541 C CA . LYS B 1 83 ? -8.922 1.652 -3.195 1 95.69 83 LYS B CA 1
ATOM 1542 C C . LYS B 1 83 ? -8.828 2.83 -2.23 1 95.69 83 LYS B C 1
ATOM 1544 O O . LYS B 1 83 ? -9.805 3.564 -2.045 1 95.69 83 LYS B O 1
ATOM 1549 N N . PHE B 1 84 ? -7.672 2.934 -1.602 1 94.94 84 PHE B N 1
ATOM 1550 C CA . PHE B 1 84 ? -7.504 4.086 -0.725 1 94.94 84 PHE B CA 1
ATOM 1551 C C . PHE B 1 84 ? -7.578 5.387 -1.519 1 94.94 84 PHE B C 1
ATOM 1553 O O . PHE B 1 84 ? -8.219 6.348 -1.089 1 94.94 84 PHE B O 1
ATOM 1560 N N . LYS B 1 85 ? -6.891 5.48 -2.693 1 95.31 85 LYS B N 1
ATOM 1561 C CA . LYS B 1 85 ? -6.898 6.656 -3.557 1 95.31 85 LYS B CA 1
ATOM 1562 C C . LYS B 1 85 ? -8.32 7.031 -3.963 1 95.31 85 LYS B C 1
ATOM 1564 O O . LYS B 1 85 ? -8.68 8.211 -3.963 1 95.31 85 LYS B O 1
ATOM 1569 N N . GLU B 1 86 ? -9.117 6.082 -4.305 1 94.31 86 GLU B N 1
ATOM 1570 C CA . GLU B 1 86 ? -10.508 6.32 -4.656 1 94.31 86 GLU B CA 1
ATOM 1571 C C . GLU B 1 86 ? -11.266 6.965 -3.498 1 94.31 86 GLU B C 1
ATOM 1573 O O . GLU B 1 86 ? -11.992 7.945 -3.691 1 94.31 86 GLU B O 1
ATOM 1578 N N . LYS B 1 87 ? -11.117 6.457 -2.283 1 92.62 87 LYS B N 1
ATOM 1579 C CA . LYS B 1 87 ? -11.781 6.992 -1.097 1 92.62 87 LYS B CA 1
ATOM 1580 C C . LYS B 1 87 ? -11.25 8.383 -0.75 1 92.62 87 LYS B C 1
ATOM 1582 O O . LYS B 1 87 ? -12.016 9.266 -0.357 1 92.62 87 LYS B O 1
ATOM 1587 N N . PHE B 1 88 ? -10 8.523 -0.904 1 88.5 88 PHE B N 1
ATOM 1588 C CA . PHE B 1 88 ? -9.336 9.781 -0.599 1 88.5 88 PHE B CA 1
ATOM 1589 C C . PHE B 1 88 ? -9.797 10.883 -1.541 1 88.5 88 PHE B C 1
ATOM 1591 O O . PHE B 1 88 ? -10.18 11.969 -1.096 1 88.5 88 PHE B O 1
ATOM 1598 N N . GLU B 1 89 ? -9.859 10.633 -2.816 1 89.31 89 GLU B N 1
ATOM 1599 C CA . GLU B 1 89 ? -10.266 11.602 -3.832 1 89.31 89 GLU B CA 1
ATOM 1600 C C . GLU B 1 89 ? -11.766 11.891 -3.756 1 89.31 89 GLU B C 1
ATOM 1602 O O . GLU B 1 89 ? -12.211 12.969 -4.156 1 89.31 89 GLU B O 1
ATOM 1607 N N . ALA B 1 90 ? -12.57 11.055 -3.182 1 88.19 90 ALA B N 1
ATOM 1608 C CA . ALA B 1 90 ? -14.008 11.219 -3.002 1 88.19 90 ALA B CA 1
ATOM 1609 C C . ALA B 1 90 ? -14.312 12.023 -1.741 1 88.19 90 ALA B C 1
ATOM 1611 O O . ALA B 1 90 ? -15.469 12.375 -1.482 1 88.19 90 ALA B O 1
ATOM 1612 N N . GLY B 1 91 ? -13.312 12.367 -1.02 1 80.94 91 GLY B N 1
ATOM 1613 C CA . GLY B 1 91 ? -13.508 13.133 0.203 1 80.94 91 GLY B CA 1
ATOM 1614 C C . GLY B 1 91 ? -14.148 12.32 1.314 1 80.94 91 GLY B C 1
ATOM 1615 O O . GLY B 1 91 ? -14.922 12.859 2.117 1 80.94 91 GLY B O 1
ATOM 1616 N N . GLN B 1 92 ? -14.023 11.102 1.343 1 74.81 92 GLN B N 1
ATOM 1617 C CA . GLN B 1 92 ? -14.703 10.219 2.285 1 74.81 92 GLN B CA 1
ATOM 1618 C C . GLN B 1 92 ? -14 10.203 3.637 1 74.81 92 GLN B C 1
ATOM 1620 O O . GLN B 1 92 ? -14.477 9.578 4.586 1 74.81 92 GLN B O 1
ATOM 1625 N N . PHE B 1 93 ? -13.062 10.898 3.799 1 71.12 93 PHE B N 1
ATOM 1626 C CA . PHE B 1 93 ? -12.352 10.969 5.074 1 71.12 93 PHE B CA 1
ATOM 1627 C C . PHE B 1 93 ? -12.617 12.297 5.766 1 71.12 93 PHE B C 1
ATOM 1629 O O . PHE B 1 93 ? -11.75 13.172 5.793 1 71.12 93 PHE B O 1
ATOM 1636 N N . GLN B 1 94 ? -13.945 12.734 5.758 1 60.81 94 GLN B N 1
ATOM 1637 C CA . GLN B 1 94 ? -14.328 13.977 6.426 1 60.81 94 GLN B CA 1
ATOM 1638 C C . GLN B 1 94 ? -14.281 13.82 7.941 1 60.81 94 GLN B C 1
ATOM 1640 O O . GLN B 1 94 ? -14.633 12.766 8.477 1 60.81 94 GLN B O 1
ATOM 1645 N N . PRO B 1 95 ? -13.531 14.641 8.633 1 54.22 95 PRO B N 1
ATOM 1646 C CA . PRO B 1 95 ? -13.602 14.578 10.094 1 54.22 95 PRO B CA 1
ATOM 1647 C C . PRO B 1 95 ? -15.031 14.555 10.617 1 54.22 95 PRO B C 1
ATOM 1649 O O . PRO B 1 95 ? -15.938 15.086 9.969 1 54.22 95 PRO B O 1
ATOM 1652 N N . SER B 1 96 ? -15.508 13.477 11.258 1 48.03 96 SER B N 1
ATOM 1653 C CA . SER B 1 96 ? -16.844 13.508 11.859 1 48.03 96 SER B CA 1
ATOM 1654 C C . SER B 1 96 ? -17.172 14.906 12.367 1 48.03 96 SER B C 1
ATOM 1656 O O . SER B 1 96 ? -16.359 15.547 13.039 1 48.03 96 SER B O 1
ATOM 1658 N N . LYS B 1 97 ? -18.094 15.703 11.711 1 46.69 97 LYS B N 1
ATOM 1659 C CA . LYS B 1 97 ? -18.719 16.906 12.266 1 46.69 97 LYS B CA 1
ATOM 1660 C C . LYS B 1 97 ? -18.953 16.766 13.766 1 46.69 97 LYS B C 1
ATOM 1662 O O . LYS B 1 97 ? -19.625 15.828 14.219 1 46.69 97 LYS B O 1
ATOM 1667 N N . THR B 1 98 ? -18.219 17.047 14.719 1 43.31 98 THR B N 1
ATOM 1668 C CA . THR B 1 98 ? -18.781 17.359 16.031 1 43.31 98 THR B CA 1
ATOM 1669 C C . THR B 1 98 ? -20.094 18.125 15.898 1 43.31 98 THR B C 1
ATOM 1671 O O . THR B 1 98 ? -20.156 19.156 15.227 1 43.31 98 THR B O 1
ATOM 1674 N N . THR B 1 99 ? -21.25 17.516 16.141 1 41.44 99 THR B N 1
ATOM 1675 C CA . THR B 1 99 ? -22.516 18.141 16.516 1 41.44 99 THR B CA 1
ATOM 1676 C C . THR B 1 99 ? -22.266 19.359 17.406 1 41.44 99 THR B C 1
ATOM 1678 O O . THR B 1 99 ? -21.844 19.234 18.547 1 41.44 99 THR B O 1
ATOM 1681 N N . ALA B 1 100 ? -21.781 20.453 17.094 1 37 100 ALA B N 1
ATOM 1682 C CA . ALA B 1 100 ? -22.172 21.656 17.828 1 37 100 ALA B CA 1
ATOM 1683 C C . ALA B 1 100 ? -23.672 21.672 18.078 1 37 100 ALA B C 1
ATOM 1685 O O . ALA B 1 100 ? -24.469 21.766 17.125 1 37 100 ALA B O 1
ATOM 1686 N N . GLN B 1 101 ? -24.375 20.922 19 1 34.47 101 GLN B N 1
ATOM 1687 C CA . GLN B 1 101 ? -25.641 21.359 19.562 1 34.47 101 GLN B CA 1
ATOM 1688 C C . GLN B 1 101 ? -25.672 22.875 19.734 1 34.47 101 GLN B C 1
ATOM 1690 O O . GLN B 1 101 ? -24.797 23.453 20.375 1 34.47 101 GLN B O 1
ATOM 1695 N N . SER B 1 102 ? -26.609 23.656 19.062 1 24.2 102 SER B N 1
ATOM 1696 C CA . SER B 1 102 ? -27.453 24.688 19.656 1 24.2 102 SER B CA 1
ATOM 1697 C C . SER B 1 102 ? -28.062 24.219 20.969 1 24.2 102 SER B C 1
ATOM 1699 O O . SER B 1 102 ? -28.469 23.047 21.094 1 24.2 102 SER B O 1
#

Sequence (204 aa):
MTLSSRQRRREPGRRRARGQFAGMAAPSMKERQACWGARDEYWKCLDEKAEDASQCEQLRSAFESRCPQQWIKYFDKRRDYLKFKEKFEAGQFQPSKTTAQSMTLSSRQRRREPGRRRARGQFAGMAAPSMKERQACWGARDEYWKCLDEKAEDASQCEQLRSAFESRCPQQWIKYFDKRRDYLKFKEKFEAGQFQPSKTTAQS